Protein AF-A0A922S527-F1 (afdb_monomer)

InterPro domains:
  IPR004752 AmpG-like permease/Acetyl-coenzyme A transporter 1 [PTHR12778] (18-167)
  IPR024371 Acetyl-coenzyme A transporter 1-like [PF13000] (24-167)

Organism: Schistosoma haematobium (NCBI:txid6185)

Solvent-accessible surface area (backbone atoms only — not comparable to full-atom values): 11657 Å² total; per-residue (Å²): 139,83,81,78,83,76,79,73,79,80,79,76,82,81,56,74,69,62,54,52,51,52,51,52,52,49,54,53,51,56,59,57,55,46,50,66,55,49,56,61,58,45,52,56,54,57,40,68,74,34,87,93,54,74,46,66,66,53,45,57,59,41,55,58,30,54,48,41,62,72,48,38,72,76,50,44,65,57,59,74,66,62,58,48,87,88,67,33,72,58,55,48,51,39,55,57,34,53,51,49,46,52,52,50,50,54,52,42,68,72,45,49,52,60,41,40,7,29,42,92,90,38,89,84,48,63,73,43,70,72,40,77,60,43,54,68,65,52,30,52,53,46,30,52,48,33,40,40,47,33,55,30,48,55,35,51,53,56,50,49,51,61,55,45,64,68,47,52,82,69,45,62,71,66,78,78,67,68,74,94,74,85,77,91,85,84,85,90,83,83,86,91,84,133

Mean predicted aligned error: 13.57 Å

Radius of gyration: 27.33 Å; Cα contacts (8 Å, |Δi|>4): 131; chains: 1; bounding box: 75×58×78 Å

Sequence (194 aa):
MTMLCQKKPGRKRIRPSDDISGICILMILYILQGIPIGLAASIPFMLQSSYYTGSYQAQATFSLVIWPFSFKLAWAPIIDSIYSTHIGRRKTWLIPTQYAIGIELIILANYINSWLGRDPNNPWSPLGTHHPVDIIRLTVAFFGLTFLAATQDIAVDGWAISILSKNMALALPILVFTPTFDPPCSSMMLPEKI

Structure (mmCIF, N/CA/C/O backbone):
data_AF-A0A922S527-F1
#
_entry.id   AF-A0A922S527-F1
#
loop_
_atom_site.group_PDB
_atom_site.id
_atom_site.type_symbol
_atom_site.label_atom_id
_atom_site.label_alt_id
_atom_site.label_comp_id
_atom_site.label_asym_id
_atom_site.label_entity_id
_atom_site.label_seq_id
_atom_site.pdbx_PDB_ins_code
_atom_site.Cartn_x
_atom_site.Cartn_y
_atom_site.Cartn_z
_atom_site.occupancy
_atom_site.B_iso_or_equiv
_atom_site.auth_seq_id
_atom_site.auth_comp_id
_atom_site.auth_asym_id
_atom_site.auth_atom_id
_atom_site.pdbx_PDB_model_num
ATOM 1 N N . MET A 1 1 ? -48.356 -4.457 40.753 1.00 42.22 1 MET A N 1
ATOM 2 C CA . MET A 1 1 ? -47.372 -3.394 40.446 1.00 42.22 1 MET A CA 1
ATOM 3 C C . MET A 1 1 ? -45.986 -3.878 40.849 1.00 42.22 1 MET A C 1
ATOM 5 O O . MET A 1 1 ? -45.526 -3.590 41.942 1.00 42.22 1 MET A O 1
ATOM 9 N N . THR A 1 2 ? -45.333 -4.658 39.992 1.00 37.81 2 THR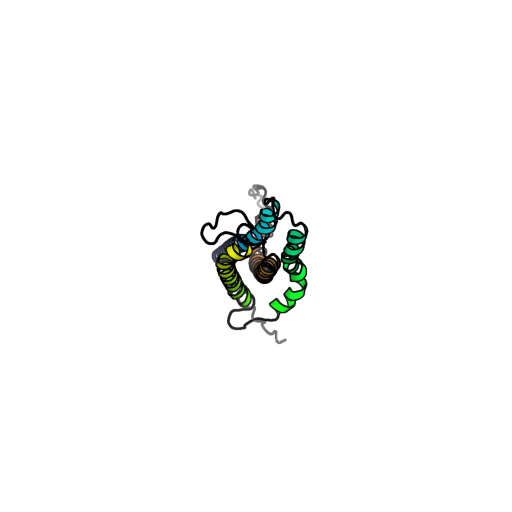 A N 1
ATOM 10 C CA . THR A 1 2 ? -43.965 -5.147 40.222 1.00 37.81 2 THR A CA 1
ATOM 11 C C . THR A 1 2 ? -43.066 -4.413 39.235 1.00 37.81 2 THR A C 1
ATOM 13 O O . THR A 1 2 ? -42.915 -4.825 38.090 1.00 37.81 2 THR A O 1
ATOM 16 N N . MET A 1 3 ? -42.550 -3.249 39.642 1.00 43.75 3 MET A N 1
ATOM 17 C CA . MET A 1 3 ? -41.548 -2.527 38.858 1.00 43.75 3 MET A CA 1
ATOM 18 C C . MET A 1 3 ? -40.219 -3.278 38.949 1.00 43.75 3 MET A C 1
ATOM 20 O O . MET A 1 3 ? -39.565 -3.282 39.991 1.00 43.75 3 MET A O 1
ATOM 24 N N . LEU A 1 4 ? -39.810 -3.903 37.847 1.00 46.66 4 LEU A N 1
ATOM 25 C CA . LEU A 1 4 ? -38.448 -4.392 37.675 1.00 46.66 4 LEU A CA 1
ATOM 26 C C . LEU A 1 4 ? -37.500 -3.190 37.629 1.00 46.66 4 LEU A C 1
ATOM 28 O O . LEU A 1 4 ? -37.468 -2.438 36.655 1.00 46.66 4 LEU A O 1
ATOM 32 N N . CYS A 1 5 ? -36.721 -3.025 38.695 1.00 46.03 5 CYS A N 1
ATOM 33 C CA . CYS A 1 5 ? -35.569 -2.137 38.742 1.00 46.03 5 CYS A CA 1
ATOM 34 C C . CYS A 1 5 ? -34.546 -2.604 37.691 1.00 46.03 5 CYS A C 1
ATOM 36 O O . CYS A 1 5 ? -33.754 -3.517 37.922 1.00 46.03 5 CYS A O 1
ATOM 38 N N . GLN A 1 6 ? -34.599 -2.008 36.499 1.00 49.22 6 GLN A N 1
ATOM 39 C CA . GLN A 1 6 ? -33.598 -2.200 35.455 1.00 49.22 6 GLN A CA 1
ATOM 40 C C . GLN A 1 6 ? -32.288 -1.550 35.920 1.00 49.22 6 GLN A C 1
ATOM 42 O O . GLN A 1 6 ? -32.125 -0.328 35.910 1.00 49.22 6 GLN A O 1
ATOM 47 N N . LYS A 1 7 ? -31.356 -2.394 36.367 1.00 40.53 7 LYS A N 1
ATOM 48 C CA . LYS A 1 7 ? -29.974 -2.064 36.733 1.00 40.53 7 LYS A CA 1
ATOM 49 C C . LYS A 1 7 ? -29.312 -1.283 35.589 1.00 40.53 7 LYS A C 1
ATOM 51 O O . LYS A 1 7 ? -28.920 -1.869 34.583 1.00 40.53 7 LYS A O 1
ATOM 56 N N . LYS A 1 8 ? -29.180 0.043 35.734 1.00 44.72 8 LYS A N 1
ATOM 57 C CA . LYS A 1 8 ? -28.437 0.882 34.778 1.00 44.72 8 LYS A CA 1
ATOM 58 C C . LYS A 1 8 ? -26.988 0.372 34.694 1.00 44.72 8 LYS A C 1
ATOM 60 O O . LYS A 1 8 ? -26.340 0.266 35.738 1.00 44.72 8 LYS A O 1
ATOM 65 N N . PRO A 1 9 ? -26.457 0.052 33.500 1.00 47.00 9 PRO A N 1
ATOM 66 C CA . PRO A 1 9 ? -25.075 -0.390 33.373 1.00 47.00 9 PRO A CA 1
ATOM 67 C 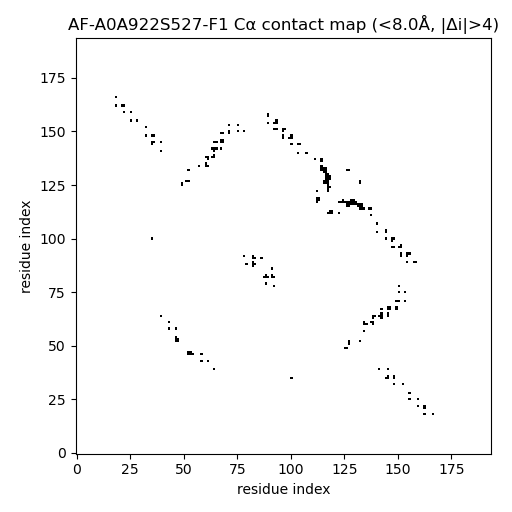C . PRO A 1 9 ? -24.144 0.742 33.819 1.00 47.00 9 PRO A C 1
ATOM 69 O O . PRO A 1 9 ? -24.280 1.887 33.385 1.00 47.00 9 PRO A O 1
ATOM 72 N N . GLY A 1 10 ? -23.219 0.424 34.729 1.00 43.91 10 GLY A N 1
ATOM 73 C CA . GLY A 1 10 ? -22.254 1.372 35.276 1.00 43.91 10 GLY A CA 1
ATOM 74 C C . GLY A 1 10 ? -21.477 2.068 34.160 1.00 43.91 10 GLY A C 1
ATOM 75 O O . GLY A 1 10 ? -20.762 1.430 33.386 1.00 43.91 10 GLY A O 1
ATOM 76 N N . ARG A 1 11 ? -21.627 3.391 34.068 1.00 51.69 11 ARG A N 1
ATOM 77 C CA . ARG A 1 11 ? -20.901 4.239 33.122 1.00 51.69 11 ARG A CA 1
ATOM 78 C C . ARG A 1 11 ? -19.419 4.226 33.519 1.00 51.69 11 ARG A C 1
ATOM 80 O O . ARG A 1 11 ? -19.036 4.871 34.493 1.00 51.69 11 ARG A O 1
ATOM 87 N N . LYS A 1 12 ? -18.590 3.449 32.806 1.00 50.38 12 LYS A N 1
ATOM 88 C CA . LYS A 1 12 ? -17.125 3.466 32.969 1.00 50.38 12 LYS A CA 1
ATOM 89 C C . LYS A 1 12 ? -16.637 4.906 32.784 1.00 50.38 12 LYS A C 1
ATOM 91 O O . LYS A 1 12 ? -16.945 5.536 31.777 1.00 50.38 12 LYS A O 1
ATOM 96 N N . ARG A 1 13 ? -15.910 5.421 33.776 1.00 47.91 13 ARG A N 1
ATOM 97 C CA . ARG A 1 13 ? -15.315 6.761 33.770 1.00 47.91 13 ARG A CA 1
ATOM 98 C C . ARG A 1 13 ? -14.205 6.773 32.707 1.00 47.91 13 ARG A C 1
ATOM 100 O O . ARG A 1 13 ? -13.169 6.149 32.911 1.00 47.91 13 ARG A O 1
ATOM 107 N N . ILE A 1 14 ? -14.472 7.380 31.551 1.00 55.47 14 ILE A N 1
ATOM 108 C CA . ILE A 1 14 ? -13.506 7.535 30.453 1.00 55.47 14 ILE A CA 1
ATOM 109 C C . ILE A 1 14 ? -12.453 8.543 30.934 1.00 55.47 14 ILE A C 1
ATOM 111 O O . ILE A 1 14 ? -12.821 9.620 31.406 1.00 55.47 14 ILE A O 1
ATOM 115 N N . ARG A 1 15 ? -11.169 8.162 30.934 1.00 53.31 15 ARG A N 1
ATOM 116 C CA . ARG A 1 15 ? -10.075 9.053 31.343 1.00 53.31 15 ARG A CA 1
ATOM 117 C C . ARG A 1 15 ? -9.652 9.891 30.129 1.00 53.31 15 ARG A C 1
ATOM 119 O O . ARG A 1 15 ? -9.243 9.289 29.141 1.00 53.31 15 ARG A O 1
ATOM 126 N N . PRO A 1 16 ? -9.645 11.233 30.214 1.00 57.09 16 PRO A N 1
ATOM 127 C CA . PRO A 1 16 ? -9.249 12.101 29.098 1.00 57.09 16 PRO A CA 1
ATOM 128 C C . PRO A 1 16 ? -7.833 11.838 28.546 1.00 57.09 16 PRO A C 1
ATOM 130 O O . PRO A 1 16 ? -7.559 12.103 27.381 1.00 57.09 16 PRO A O 1
ATOM 133 N N . SER A 1 17 ? -6.922 11.299 29.367 1.00 58.38 17 SER A N 1
ATOM 134 C CA . SER A 1 17 ? -5.548 10.954 28.969 1.00 58.38 17 SER A CA 1
ATOM 135 C C . SER A 1 17 ? -5.470 9.794 27.973 1.00 58.38 17 SER A C 1
ATOM 137 O O . SER A 1 17 ? -4.596 9.781 27.106 1.00 58.38 17 SER A O 1
ATOM 139 N N . ASP A 1 18 ? -6.383 8.827 28.081 1.00 64.12 18 ASP A N 1
ATOM 140 C CA . ASP A 1 18 ? -6.399 7.641 27.217 1.00 64.12 18 ASP A CA 1
ATOM 141 C C . ASP A 1 18 ? -6.892 8.010 25.805 1.00 64.12 18 ASP A C 1
ATOM 143 O O . ASP A 1 18 ? -6.473 7.417 24.809 1.00 64.12 18 ASP A O 1
ATOM 147 N N . ASP A 1 19 ? -7.722 9.051 25.716 1.00 70.06 19 ASP A N 1
ATOM 148 C CA . ASP A 1 19 ? -8.280 9.565 24.468 1.00 70.06 19 ASP A CA 1
ATOM 149 C C . ASP A 1 19 ? -7.232 10.335 23.648 1.00 70.06 19 ASP A C 1
ATOM 151 O O . ASP A 1 19 ? -7.129 10.132 22.436 1.00 70.06 19 ASP A O 1
ATOM 155 N N . ILE A 1 20 ? -6.392 11.148 24.305 1.00 73.62 20 ILE A N 1
ATOM 156 C CA . ILE A 1 20 ? -5.264 11.842 23.655 1.00 73.62 20 ILE A CA 1
ATOM 157 C C . ILE A 1 20 ? -4.242 10.825 23.137 1.00 73.62 20 ILE A C 1
ATOM 159 O O . ILE A 1 20 ? -3.765 10.956 22.013 1.00 73.62 20 ILE A O 1
ATOM 163 N N . SER A 1 21 ? -3.946 9.775 23.912 1.00 75.31 21 SER A N 1
ATOM 164 C CA . SER A 1 21 ? -3.048 8.701 23.469 1.00 75.31 21 SER A CA 1
ATOM 165 C C . SER A 1 21 ? -3.572 8.002 22.207 1.00 75.31 21 SER A C 1
ATOM 167 O O . SER A 1 21 ? -2.812 7.795 21.260 1.00 75.31 21 SER A O 1
ATOM 169 N N . GLY A 1 22 ? -4.878 7.712 22.142 1.00 79.06 22 GLY A N 1
ATOM 170 C CA . GLY A 1 22 ? -5.512 7.141 20.950 1.00 79.06 22 GLY A CA 1
ATOM 171 C C . GLY A 1 22 ? -5.419 8.050 19.720 1.00 79.06 22 GLY A C 1
ATOM 172 O O . GLY A 1 22 ? -5.086 7.573 18.636 1.00 79.06 22 GLY A O 1
ATOM 173 N N . ILE A 1 23 ? -5.650 9.355 19.891 1.00 80.19 23 ILE A N 1
ATOM 174 C CA . ILE A 1 23 ? -5.524 10.351 18.813 1.00 80.19 23 ILE A CA 1
ATOM 175 C C . ILE A 1 23 ? -4.068 10.479 18.345 1.00 80.19 23 ILE A C 1
ATOM 177 O O . ILE A 1 23 ? -3.816 10.484 17.142 1.00 80.19 23 ILE A O 1
ATOM 181 N N . CYS A 1 24 ? -3.098 10.517 19.262 1.00 81.88 24 CYS A N 1
ATOM 182 C CA . CYS A 1 24 ? -1.678 10.551 18.905 1.00 81.88 24 CYS A CA 1
ATOM 183 C C . CYS A 1 24 ? -1.264 9.317 18.092 1.00 81.88 24 CYS A C 1
ATOM 185 O O . CYS A 1 24 ? -0.568 9.451 17.087 1.00 81.88 24 CYS A O 1
ATOM 187 N N . ILE A 1 25 ? -1.720 8.122 18.484 1.00 84.00 25 ILE A N 1
ATOM 188 C CA . ILE A 1 25 ? -1.448 6.889 17.734 1.00 84.00 25 ILE A CA 1
ATOM 189 C C . ILE A 1 25 ? -2.084 6.952 16.339 1.00 84.00 25 ILE A C 1
ATOM 191 O O . ILE A 1 25 ? -1.422 6.598 15.369 1.00 84.00 25 ILE A O 1
ATOM 195 N N . LEU A 1 26 ? -3.327 7.435 16.215 1.00 83.69 26 LEU A N 1
ATOM 196 C CA . LEU A 1 26 ? -3.971 7.643 14.912 1.00 83.69 26 LEU A CA 1
ATOM 197 C C . LEU A 1 26 ? -3.145 8.568 14.017 1.00 83.69 26 LEU A C 1
ATOM 199 O O . LEU A 1 26 ? -2.871 8.208 12.877 1.00 83.69 26 LEU A O 1
ATOM 203 N N . MET A 1 27 ? -2.704 9.719 14.532 1.00 84.19 27 MET A N 1
ATOM 204 C CA . MET A 1 27 ? -1.885 10.654 13.753 1.00 84.19 27 MET A CA 1
ATOM 205 C C . MET A 1 27 ? -0.598 9.999 13.246 1.00 84.19 27 MET A C 1
ATOM 207 O O . MET A 1 27 ? -0.261 10.133 12.073 1.00 84.19 27 MET A O 1
ATOM 211 N N . ILE A 1 28 ? 0.095 9.246 14.105 1.00 86.00 28 ILE A N 1
ATOM 212 C CA . ILE A 1 28 ? 1.317 8.530 13.719 1.00 86.00 28 ILE A CA 1
ATOM 213 C C . ILE A 1 28 ? 1.021 7.479 12.641 1.00 86.00 28 ILE A C 1
ATOM 215 O O . ILE A 1 28 ? 1.775 7.367 11.677 1.00 86.00 28 ILE A O 1
ATOM 219 N N . LEU A 1 29 ? -0.078 6.731 12.772 1.00 84.25 29 LEU A N 1
ATOM 220 C CA . LEU A 1 29 ? -0.463 5.711 11.794 1.00 84.25 29 LEU A CA 1
ATOM 221 C C . LEU A 1 29 ? -0.802 6.315 10.425 1.00 84.25 29 LEU A C 1
ATOM 223 O O . LEU A 1 29 ? -0.342 5.785 9.416 1.00 84.25 29 LEU A O 1
ATOM 227 N N . TYR A 1 30 ? -1.524 7.438 10.379 1.00 85.81 30 TYR A N 1
ATOM 228 C CA . TYR A 1 30 ? -1.820 8.131 9.118 1.00 85.81 30 TYR A CA 1
ATOM 229 C C . TYR A 1 30 ? -0.556 8.688 8.451 1.00 85.81 30 TYR A C 1
ATOM 231 O O . TYR A 1 30 ? -0.402 8.583 7.234 1.00 85.81 30 TYR A O 1
ATOM 239 N N . ILE A 1 31 ? 0.389 9.225 9.231 1.00 87.50 31 ILE A N 1
ATOM 240 C CA . ILE A 1 31 ? 1.691 9.656 8.695 1.00 87.50 31 ILE A CA 1
ATOM 241 C C . ILE A 1 31 ? 2.439 8.458 8.095 1.00 87.50 31 ILE A C 1
ATOM 243 O O . ILE A 1 31 ? 2.990 8.555 6.998 1.00 87.50 31 ILE A O 1
ATOM 247 N N . LEU A 1 32 ? 2.428 7.314 8.783 1.00 85.69 32 LEU A N 1
ATOM 248 C CA . LEU A 1 32 ? 3.123 6.109 8.335 1.00 85.69 32 LEU A CA 1
ATOM 249 C C . LEU A 1 32 ? 2.506 5.516 7.058 1.00 85.69 32 LEU A C 1
ATOM 251 O O . LEU A 1 32 ? 3.237 5.039 6.190 1.00 85.69 32 LEU A O 1
ATOM 255 N N . GLN A 1 33 ? 1.183 5.598 6.901 1.00 84.50 33 GLN A N 1
ATOM 256 C CA . GLN A 1 33 ? 0.479 5.204 5.672 1.00 84.50 33 GLN A CA 1
ATOM 257 C C . GLN A 1 33 ? 0.855 6.061 4.457 1.00 84.50 33 GLN A C 1
ATOM 259 O O . GLN A 1 33 ? 0.798 5.580 3.322 1.00 84.50 33 GLN A O 1
ATOM 264 N N . GLY A 1 34 ? 1.301 7.300 4.675 1.00 84.88 34 GLY A N 1
ATOM 265 C CA . GLY A 1 34 ? 1.816 8.157 3.610 1.00 84.88 34 GLY A CA 1
ATOM 266 C C . GLY A 1 34 ? 3.048 7.579 2.907 1.00 84.88 34 GLY A C 1
ATOM 267 O O . GLY A 1 34 ? 3.267 7.879 1.736 1.00 84.88 34 GLY A O 1
ATOM 268 N N . ILE A 1 35 ? 3.825 6.710 3.568 1.00 87.44 35 ILE A N 1
ATOM 269 C CA . ILE A 1 35 ? 5.052 6.132 2.998 1.00 87.44 35 ILE A CA 1
ATOM 270 C C . ILE A 1 35 ? 4.740 5.170 1.834 1.00 87.44 35 ILE A C 1
ATOM 272 O O . ILE A 1 35 ? 5.242 5.418 0.736 1.00 87.44 35 ILE A O 1
ATOM 276 N N . PRO A 1 36 ? 3.902 4.120 1.993 1.00 86.06 36 PRO A N 1
ATOM 277 C CA . PRO A 1 36 ? 3.495 3.268 0.873 1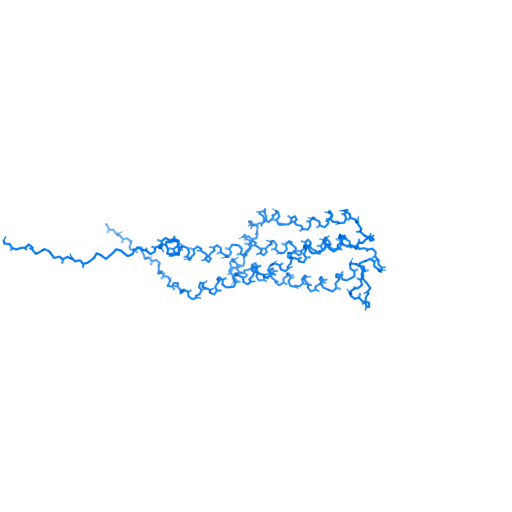.00 86.06 36 PRO A CA 1
ATOM 278 C C . PRO A 1 36 ? 2.881 4.040 -0.300 1.00 86.06 36 PRO A C 1
ATOM 280 O O . PRO A 1 36 ? 3.218 3.780 -1.455 1.00 86.06 36 PRO A O 1
ATOM 283 N N . ILE A 1 37 ? 2.006 5.010 -0.010 1.00 86.50 37 ILE A N 1
ATOM 284 C CA . ILE A 1 37 ? 1.313 5.800 -1.039 1.00 86.50 37 ILE A CA 1
ATOM 285 C C . ILE A 1 37 ? 2.305 6.710 -1.777 1.00 86.50 37 ILE A C 1
ATOM 287 O O . ILE A 1 37 ? 2.295 6.772 -3.006 1.00 86.50 37 ILE A O 1
ATOM 291 N N . GLY A 1 38 ? 3.201 7.376 -1.045 1.00 88.56 38 GLY A N 1
ATOM 292 C CA . GLY A 1 38 ? 4.242 8.228 -1.616 1.00 88.56 38 GLY A CA 1
ATOM 293 C C . GLY A 1 38 ? 5.246 7.444 -2.462 1.00 88.56 38 GLY A C 1
ATOM 294 O O . GLY A 1 38 ? 5.629 7.903 -3.538 1.00 88.56 38 GLY A O 1
ATOM 295 N N . LEU A 1 39 ? 5.621 6.235 -2.029 1.00 88.06 39 LEU A N 1
ATOM 296 C CA . LEU A 1 39 ? 6.454 5.324 -2.820 1.00 88.06 39 LEU A CA 1
ATOM 297 C C . LEU A 1 39 ? 5.763 4.903 -4.120 1.00 88.06 39 LEU A C 1
ATOM 299 O O . LEU A 1 39 ? 6.405 4.878 -5.165 1.00 88.06 39 LEU A O 1
ATOM 303 N N . ALA A 1 40 ? 4.462 4.607 -4.085 1.00 87.50 40 ALA A N 1
ATOM 304 C CA . ALA A 1 40 ? 3.714 4.293 -5.301 1.00 87.50 40 ALA A CA 1
ATOM 305 C C . ALA A 1 40 ? 3.657 5.499 -6.255 1.00 87.50 40 ALA A C 1
ATOM 307 O O . ALA A 1 40 ? 3.824 5.340 -7.460 1.00 87.50 40 ALA A O 1
ATOM 308 N N . ALA A 1 41 ? 3.487 6.717 -5.736 1.00 87.25 41 ALA A N 1
ATOM 309 C CA . ALA A 1 41 ? 3.428 7.929 -6.555 1.00 87.25 41 ALA A CA 1
ATOM 310 C C . ALA A 1 41 ? 4.776 8.314 -7.200 1.00 87.25 41 ALA A C 1
ATOM 312 O O . ALA A 1 41 ? 4.789 8.927 -8.269 1.00 87.25 41 ALA A O 1
ATOM 313 N N . SER A 1 42 ? 5.910 7.955 -6.589 1.00 87.44 42 SER A N 1
ATOM 314 C CA . SER A 1 42 ? 7.236 8.339 -7.092 1.00 87.44 42 SER A CA 1
ATOM 315 C C . SER A 1 42 ? 7.670 7.549 -8.331 1.00 87.44 42 SER A C 1
ATOM 317 O O . SER A 1 42 ? 8.325 8.103 -9.208 1.00 87.44 42 SER A O 1
ATOM 319 N N . ILE A 1 43 ? 7.260 6.287 -8.467 1.00 85.88 43 ILE A N 1
ATOM 320 C CA . ILE A 1 43 ? 7.600 5.428 -9.613 1.00 85.88 43 ILE A CA 1
ATOM 321 C C . ILE A 1 43 ? 7.225 6.037 -10.979 1.00 85.88 43 ILE A C 1
ATOM 323 O O . ILE A 1 43 ? 8.117 6.192 -11.818 1.00 85.88 43 ILE A O 1
ATOM 327 N N . PRO A 1 44 ? 5.959 6.415 -11.253 1.00 84.38 44 PRO A N 1
ATOM 328 C CA . PRO A 1 44 ? 5.586 7.002 -12.539 1.00 84.38 44 PRO A CA 1
ATOM 329 C C . PRO A 1 44 ? 6.257 8.358 -12.774 1.00 84.38 44 PRO A C 1
ATOM 331 O O . PRO A 1 44 ? 6.482 8.733 -13.923 1.00 84.38 44 PRO A O 1
ATOM 334 N N . PHE A 1 45 ? 6.609 9.082 -11.708 1.00 83.94 45 PHE A N 1
ATOM 335 C CA . PHE A 1 45 ? 7.388 10.314 -11.803 1.00 83.94 45 PHE A CA 1
ATOM 336 C C . PHE A 1 45 ? 8.839 10.035 -12.236 1.00 83.94 45 PHE A C 1
ATOM 338 O O . PHE A 1 45 ? 9.346 10.684 -13.149 1.00 83.94 45 PHE A O 1
ATOM 345 N N . MET A 1 46 ? 9.486 9.010 -11.671 1.00 80.06 46 MET A N 1
ATOM 346 C CA . MET A 1 46 ? 10.836 8.585 -12.072 1.00 80.06 46 MET A CA 1
ATOM 347 C C . MET A 1 46 ? 10.894 8.053 -13.514 1.00 80.06 46 MET A C 1
ATOM 349 O O . MET A 1 46 ? 11.893 8.246 -14.216 1.00 80.06 46 MET A O 1
ATOM 353 N N . LEU A 1 47 ? 9.822 7.396 -13.968 1.00 78.56 47 LEU A N 1
ATOM 354 C CA . LEU A 1 47 ? 9.687 6.933 -15.352 1.00 78.56 47 LEU A CA 1
ATOM 355 C C . LEU A 1 47 ? 9.576 8.106 -16.338 1.00 78.56 47 LEU A C 1
ATOM 357 O O . LEU A 1 47 ? 10.172 8.043 -17.409 1.00 78.56 47 LEU A O 1
ATOM 361 N N . GLN A 1 48 ? 8.896 9.196 -15.964 1.00 76.00 48 GLN A N 1
ATOM 362 C CA . GLN A 1 48 ? 8.797 10.405 -16.797 1.00 76.00 48 GLN A CA 1
ATOM 363 C C . GLN A 1 48 ? 10.135 11.136 -16.956 1.00 76.00 48 GLN A C 1
ATOM 365 O O . GLN A 1 48 ? 10.403 11.692 -18.017 1.00 76.00 48 GLN A O 1
ATOM 370 N N . SER A 1 49 ? 10.990 11.134 -15.929 1.00 68.38 49 SER A N 1
ATOM 371 C CA . SER A 1 49 ? 12.284 11.830 -15.983 1.00 68.38 49 SER A CA 1
ATOM 372 C C . SER A 1 49 ? 13.350 11.124 -16.834 1.00 68.38 49 SER A C 1
ATOM 374 O O . SER A 1 49 ? 14.399 11.709 -17.099 1.00 68.38 49 SER A O 1
ATOM 376 N N . SER A 1 50 ? 13.121 9.875 -17.253 1.00 63.66 50 SER A N 1
ATOM 377 C CA . SER A 1 50 ? 14.123 9.070 -17.964 1.00 63.66 50 SER A CA 1
ATOM 378 C C . SER A 1 50 ? 13.890 9.079 -19.480 1.00 63.66 50 SER A C 1
ATOM 380 O O . SER A 1 50 ? 12.928 8.504 -19.980 1.00 63.66 50 SER A O 1
ATOM 382 N N . TYR A 1 51 ? 14.814 9.694 -20.223 1.00 52.44 51 TYR A N 1
ATOM 383 C CA . TYR A 1 51 ? 14.714 9.953 -21.671 1.00 52.44 51 TYR A CA 1
ATOM 384 C C . TYR A 1 51 ? 14.630 8.685 -22.553 1.00 52.44 51 TYR A C 1
ATOM 386 O O . TYR A 1 51 ? 14.019 8.713 -23.616 1.00 52.44 51 TYR A O 1
ATOM 394 N N . TYR A 1 52 ? 15.206 7.560 -22.111 1.00 51.09 52 TYR A N 1
ATOM 395 C CA . TYR A 1 52 ? 15.249 6.295 -22.869 1.00 51.09 52 TYR A CA 1
ATOM 396 C C . TYR A 1 52 ? 13.986 5.423 -22.723 1.00 51.09 52 TYR A C 1
ATOM 398 O O . TYR A 1 52 ? 13.793 4.485 -23.495 1.00 51.09 52 TYR A O 1
ATOM 406 N N . THR A 1 53 ? 13.110 5.737 -21.762 1.00 52.88 53 THR A N 1
ATOM 407 C CA . THR A 1 53 ? 11.963 4.901 -21.368 1.00 52.88 53 THR A CA 1
ATOM 408 C C . THR A 1 53 ? 10.695 5.742 -21.218 1.00 52.88 53 THR A C 1
ATOM 410 O O . THR A 1 53 ? 9.903 5.522 -20.304 1.00 52.88 53 THR A O 1
ATOM 413 N N . GLY A 1 54 ? 10.479 6.697 -22.134 1.00 52.38 54 GLY A N 1
ATOM 414 C CA . GLY A 1 54 ? 9.245 7.486 -22.280 1.00 52.38 54 GLY A CA 1
ATOM 415 C C . GLY A 1 54 ? 8.035 6.640 -22.700 1.00 52.38 54 GLY A C 1
ATOM 416 O O . GLY A 1 54 ? 7.346 6.935 -23.673 1.00 52.38 54 GLY A O 1
ATOM 417 N N . SER A 1 55 ? 7.792 5.534 -22.004 1.00 65.06 55 SER A N 1
ATOM 418 C CA . SER A 1 55 ? 6.680 4.637 -22.248 1.00 65.06 55 SER A CA 1
ATOM 419 C C . SER A 1 55 ? 5.473 5.156 -21.479 1.00 65.06 55 SER A C 1
ATOM 421 O O . SER A 1 55 ? 5.216 4.782 -20.337 1.00 65.06 55 SER A O 1
ATOM 423 N N . TYR A 1 56 ? 4.687 6.015 -22.125 1.00 74.75 56 TYR A N 1
ATOM 424 C CA . TYR A 1 56 ? 3.347 6.371 -21.644 1.00 74.75 56 TYR A CA 1
ATOM 425 C C . TYR A 1 56 ? 2.504 5.120 -21.341 1.00 74.75 56 TYR A C 1
ATOM 427 O O . TYR A 1 56 ? 1.702 5.112 -20.410 1.00 74.75 56 TYR A O 1
ATOM 435 N N . GLN A 1 57 ? 2.746 4.027 -22.072 1.00 80.69 57 GLN A N 1
ATOM 436 C CA . GLN A 1 57 ? 2.140 2.724 -21.822 1.00 80.69 57 GLN A CA 1
ATOM 437 C C . GLN A 1 57 ? 2.559 2.127 -20.466 1.00 80.69 57 GLN A C 1
ATOM 439 O O . GLN A 1 57 ? 1.719 1.565 -19.764 1.00 80.69 57 GLN A O 1
ATOM 444 N N . ALA A 1 58 ? 3.822 2.277 -20.057 1.00 80.94 58 ALA A N 1
ATOM 445 C CA . ALA A 1 58 ? 4.312 1.859 -18.745 1.00 80.94 58 ALA A CA 1
ATOM 446 C C . ALA A 1 58 ? 3.600 2.594 -17.610 1.00 80.94 58 ALA A C 1
ATOM 448 O O . ALA A 1 58 ? 3.113 1.979 -16.663 1.00 80.94 58 ALA A O 1
ATOM 449 N N . GLN A 1 59 ? 3.500 3.915 -17.742 1.00 83.25 59 GLN A N 1
ATOM 450 C CA . GLN A 1 59 ? 2.835 4.773 -16.769 1.00 83.25 59 GLN A CA 1
ATOM 451 C C . GLN A 1 59 ? 1.333 4.471 -16.679 1.00 83.25 59 GLN A C 1
ATOM 453 O O . GLN A 1 59 ? 0.774 4.403 -15.581 1.00 83.25 59 GLN A O 1
ATOM 458 N N . ALA A 1 60 ? 0.682 4.235 -17.820 1.00 85.38 60 ALA A N 1
ATOM 459 C CA . ALA A 1 60 ? -0.717 3.822 -17.861 1.00 85.38 60 ALA A CA 1
ATOM 460 C C . ALA A 1 60 ? -0.919 2.452 -17.192 1.00 85.38 60 ALA A C 1
ATOM 462 O O . ALA A 1 60 ? -1.827 2.291 -16.381 1.00 85.38 60 ALA A O 1
ATOM 463 N N . THR A 1 61 ? -0.027 1.491 -17.451 1.00 85.81 61 THR A N 1
ATOM 464 C CA . THR A 1 61 ? -0.073 0.160 -16.821 1.00 85.81 61 THR A CA 1
ATOM 465 C C . THR A 1 61 ? 0.146 0.245 -15.312 1.00 85.81 61 THR A C 1
ATOM 467 O O . THR A 1 61 ? -0.531 -0.435 -14.544 1.00 85.81 61 THR A O 1
ATOM 470 N N . PHE A 1 62 ? 1.056 1.109 -14.860 1.00 87.19 62 PHE A N 1
ATOM 471 C CA . PHE A 1 62 ? 1.307 1.320 -13.436 1.00 87.19 62 PHE A CA 1
ATOM 472 C C . PHE A 1 62 ? 0.138 2.022 -12.730 1.00 87.19 62 PHE A C 1
ATOM 474 O O . PHE A 1 62 ? -0.105 1.782 -11.554 1.00 87.19 62 PHE A O 1
ATOM 481 N N . SER A 1 63 ? -0.663 2.821 -13.440 1.00 86.75 63 SER A N 1
ATOM 482 C CA . SER A 1 63 ? -1.839 3.493 -12.863 1.00 86.75 63 SER A CA 1
ATOM 483 C C . SER A 1 63 ? -2.910 2.510 -12.361 1.00 86.75 63 SER A C 1
ATOM 485 O O . SER A 1 63 ? -3.723 2.873 -11.515 1.00 86.75 63 SER A O 1
ATOM 487 N N . LEU A 1 64 ? -2.880 1.243 -12.794 1.00 88.12 64 LEU A N 1
ATOM 488 C CA . LEU A 1 64 ? -3.732 0.173 -12.256 1.00 88.12 64 LEU A CA 1
ATOM 489 C C . LEU A 1 64 ? -3.481 -0.103 -10.765 1.00 88.12 64 LEU A C 1
ATOM 491 O O . LEU A 1 64 ? -4.368 -0.593 -10.073 1.00 88.12 64 LEU A O 1
ATOM 495 N N . VAL A 1 65 ? -2.310 0.263 -10.242 1.00 89.56 65 VAL A N 1
ATOM 496 C CA . VAL A 1 65 ? -1.955 0.140 -8.821 1.00 89.56 65 VAL A CA 1
ATOM 497 C C . VAL A 1 65 ? -2.893 0.944 -7.914 1.00 89.56 65 VAL A C 1
ATOM 499 O O . VAL A 1 65 ? -3.081 0.570 -6.765 1.00 89.56 65 VAL A O 1
ATOM 502 N N . ILE A 1 66 ? -3.521 2.028 -8.385 1.00 86.69 66 ILE A N 1
ATOM 503 C CA . ILE A 1 66 ? -4.438 2.812 -7.536 1.00 86.69 66 ILE A CA 1
ATOM 504 C C . ILE A 1 66 ? -5.837 2.185 -7.438 1.00 86.69 66 ILE A C 1
ATOM 506 O O . ILE A 1 66 ? -6.605 2.530 -6.542 1.00 86.69 66 ILE A O 1
ATOM 510 N N . TRP A 1 67 ? -6.188 1.256 -8.333 1.00 88.75 67 TRP A N 1
ATOM 511 C CA . TRP A 1 67 ? -7.534 0.676 -8.404 1.00 88.75 67 TRP A CA 1
ATOM 512 C C . TRP A 1 67 ? -8.042 0.069 -7.090 1.00 88.75 67 TRP A C 1
ATOM 514 O O . TRP A 1 67 ? -9.217 0.280 -6.777 1.00 88.75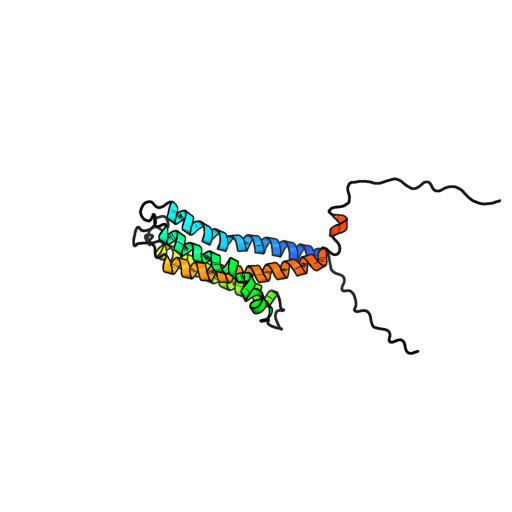 67 TRP A O 1
ATOM 524 N N . PRO A 1 68 ? -7.219 -0.627 -6.281 1.00 87.81 68 PRO A N 1
ATOM 525 C CA . PRO A 1 68 ? -7.630 -1.077 -4.959 1.00 87.81 68 PRO A CA 1
ATOM 526 C C . PRO A 1 68 ? -8.242 0.051 -4.109 1.00 87.81 68 PRO A C 1
ATOM 528 O O . PRO A 1 68 ? -9.289 -0.144 -3.500 1.00 87.81 68 PRO A O 1
ATOM 531 N N . PHE A 1 69 ? -7.701 1.270 -4.131 1.00 84.56 69 PHE A N 1
ATOM 532 C CA . PHE A 1 69 ? -8.279 2.380 -3.362 1.00 84.56 69 PHE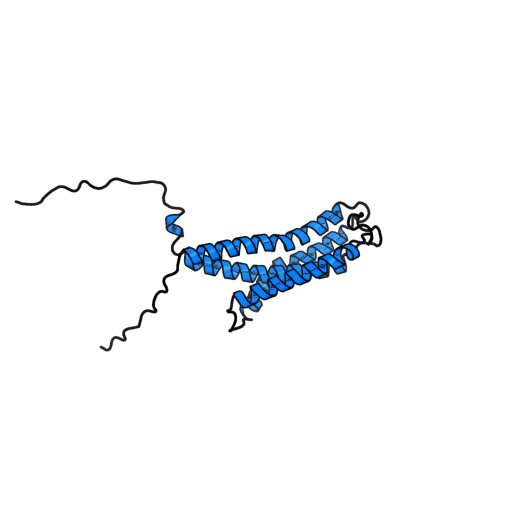 A CA 1
ATOM 533 C C . PHE A 1 69 ? -9.701 2.755 -3.799 1.00 84.56 69 PHE A C 1
ATOM 535 O O . PHE A 1 69 ? -10.490 3.195 -2.965 1.00 84.56 69 PHE A O 1
ATOM 542 N N . SER A 1 70 ? -10.061 2.556 -5.068 1.00 89.31 70 SER A N 1
ATOM 543 C CA . SER A 1 70 ? -11.433 2.756 -5.552 1.00 89.31 70 SER A CA 1
ATOM 544 C C . SER A 1 70 ? -12.358 1.616 -5.126 1.00 89.31 70 SER A C 1
ATOM 546 O O . SER A 1 70 ? -13.495 1.848 -4.717 1.00 89.31 70 SER A O 1
ATOM 548 N N . PHE A 1 71 ? -11.862 0.379 -5.175 1.00 85.69 71 PHE A N 1
ATOM 549 C CA . PHE A 1 71 ? -12.631 -0.814 -4.819 1.00 85.69 71 PHE A CA 1
ATOM 550 C C . PHE A 1 71 ? -12.715 -1.073 -3.312 1.00 85.69 71 PHE A C 1
ATOM 552 O O . PHE A 1 71 ? -13.503 -1.924 -2.898 1.00 85.69 71 PHE A O 1
ATOM 559 N N . LYS A 1 72 ? -11.985 -0.313 -2.485 1.00 85.00 72 LYS A N 1
ATOM 560 C CA . LYS A 1 72 ? -11.933 -0.489 -1.026 1.00 85.00 72 LYS A CA 1
ATOM 561 C C . LYS A 1 72 ? -13.314 -0.550 -0.364 1.00 85.00 72 LYS A C 1
ATOM 563 O O . LYS A 1 72 ? -13.527 -1.322 0.565 1.00 85.00 72 LYS A O 1
ATOM 568 N N . LEU A 1 73 ? -14.289 0.183 -0.905 1.00 81.25 73 LEU A N 1
ATOM 569 C CA . LEU A 1 73 ? -15.677 0.175 -0.430 1.00 81.25 73 LEU A CA 1
ATOM 570 C C . LEU A 1 73 ? -16.395 -1.166 -0.656 1.00 81.25 73 LEU A C 1
ATOM 572 O O . LEU A 1 73 ? -17.246 -1.543 0.145 1.00 81.25 73 LEU A O 1
ATOM 576 N N . ALA A 1 74 ? -16.059 -1.895 -1.723 1.00 85.06 74 ALA A N 1
ATOM 577 C CA . ALA A 1 74 ? -16.721 -3.146 -2.082 1.00 85.06 74 ALA A CA 1
ATOM 578 C C . ALA A 1 74 ? -16.341 -4.301 -1.143 1.00 85.06 74 ALA A C 1
ATOM 580 O O . ALA A 1 74 ? -17.191 -5.124 -0.808 1.00 85.06 74 ALA A O 1
ATOM 581 N N . TRP A 1 75 ? -15.085 -4.360 -0.687 1.00 82.62 75 TRP A N 1
ATOM 582 C CA . TRP A 1 75 ? -14.619 -5.423 0.212 1.00 82.62 75 TRP A CA 1
ATOM 583 C C . TRP A 1 75 ? -14.547 -5.002 1.688 1.00 82.62 75 TRP A C 1
ATOM 585 O O . TRP A 1 75 ? -14.322 -5.854 2.548 1.00 82.62 75 TRP A O 1
ATOM 595 N N . ALA A 1 76 ? -14.781 -3.727 2.012 1.00 81.31 76 ALA A N 1
ATOM 596 C CA . ALA A 1 76 ? -14.955 -3.255 3.386 1.00 81.31 76 ALA A CA 1
ATOM 597 C C . ALA A 1 76 ? -15.907 -4.133 4.234 1.00 81.31 76 ALA A C 1
ATOM 599 O O . ALA A 1 76 ? -15.490 -4.545 5.318 1.00 81.31 76 ALA A O 1
ATOM 600 N N . PRO A 1 77 ? -17.121 -4.523 3.770 1.00 78.75 77 PRO A N 1
ATOM 601 C CA . PRO A 1 77 ? -17.995 -5.401 4.557 1.00 78.75 77 PRO A CA 1
ATOM 602 C C . PRO A 1 77 ? -17.390 -6.790 4.807 1.00 78.75 77 PRO A C 1
ATOM 604 O O . PRO A 1 77 ? -17.664 -7.403 5.837 1.00 78.75 77 PRO A O 1
ATOM 607 N N . ILE A 1 78 ? -16.547 -7.282 3.893 1.00 81.00 78 ILE A N 1
ATOM 608 C CA . ILE A 1 78 ? -15.872 -8.579 4.024 1.00 81.00 78 ILE A CA 1
ATOM 609 C C . ILE A 1 78 ? -14.829 -8.500 5.140 1.00 81.00 78 ILE A C 1
ATOM 611 O O . ILE A 1 78 ? -14.853 -9.327 6.053 1.00 81.00 78 ILE A O 1
ATOM 615 N N . ILE A 1 79 ? -13.976 -7.472 5.118 1.00 77.19 79 ILE A N 1
ATOM 616 C CA . ILE A 1 79 ? -12.990 -7.217 6.180 1.00 77.19 79 ILE A CA 1
ATOM 617 C C . ILE A 1 79 ? -13.688 -7.054 7.534 1.00 77.19 79 ILE A C 1
ATOM 619 O O . ILE A 1 79 ? -13.269 -7.658 8.520 1.00 77.19 79 ILE A O 1
ATOM 623 N N . ASP A 1 80 ? -14.797 -6.314 7.582 1.00 72.19 80 ASP A N 1
ATOM 624 C CA . ASP A 1 80 ? -15.552 -6.084 8.818 1.00 72.19 80 ASP A CA 1
ATOM 625 C C . ASP A 1 80 ? -16.270 -7.331 9.365 1.00 72.19 80 ASP A C 1
ATOM 627 O O . ASP A 1 80 ? -16.621 -7.360 10.558 1.00 72.19 80 ASP A O 1
ATOM 631 N N . SER A 1 81 ? -16.522 -8.330 8.510 1.00 74.38 81 SER A N 1
ATOM 632 C CA . SER A 1 81 ? -17.175 -9.599 8.863 1.00 74.38 81 SER A CA 1
ATOM 633 C C . SER A 1 81 ? -16.202 -10.638 9.423 1.00 74.38 81 SER A C 1
ATOM 635 O O . SER A 1 81 ? -16.563 -11.412 10.309 1.00 74.38 81 SER A O 1
ATOM 637 N N . ILE A 1 82 ? -14.954 -10.625 8.957 1.00 72.06 82 ILE A N 1
ATOM 638 C CA . ILE A 1 82 ? -13.910 -11.541 9.406 1.00 72.06 82 ILE A CA 1
ATOM 639 C C . ILE A 1 82 ? -13.241 -10.904 10.618 1.00 72.06 82 ILE A C 1
ATOM 641 O O . ILE A 1 82 ? -12.484 -9.951 10.492 1.00 72.06 82 ILE A O 1
ATOM 645 N N . TYR A 1 83 ? -13.498 -11.402 11.821 1.00 69.00 83 TYR A N 1
ATOM 646 C CA . TYR A 1 83 ? -12.796 -10.918 13.006 1.00 69.00 83 TYR A CA 1
ATOM 647 C C . TYR A 1 83 ? -12.471 -12.048 13.970 1.00 69.00 83 TYR A C 1
ATOM 649 O O . TYR A 1 83 ? -13.219 -13.011 14.116 1.00 69.00 83 TYR A O 1
ATOM 657 N N . SER A 1 84 ? -11.347 -11.902 14.670 1.00 60.31 84 SER A N 1
ATOM 658 C CA . SER A 1 84 ? -10.957 -12.807 15.742 1.00 60.31 84 SER A CA 1
ATOM 659 C C . SER A 1 84 ? -11.517 -12.298 17.068 1.00 60.31 84 SER A C 1
ATOM 661 O O . SER A 1 84 ? -11.370 -11.123 17.426 1.00 60.31 84 SER A O 1
ATOM 663 N N . THR A 1 85 ? -12.162 -13.188 17.820 1.00 58.53 85 THR A N 1
ATOM 664 C CA . THR A 1 85 ? -12.747 -12.894 19.136 1.00 58.53 85 THR A CA 1
ATOM 665 C C . THR A 1 85 ? -11.689 -12.597 20.204 1.00 58.53 85 THR A C 1
ATOM 667 O O . THR A 1 85 ? -11.986 -11.877 21.154 1.00 58.53 85 THR A O 1
ATOM 670 N N . HIS A 1 86 ? -10.448 -13.073 20.033 1.00 56.56 86 HIS A N 1
ATOM 671 C CA . HIS A 1 86 ? -9.362 -12.924 21.013 1.00 56.56 86 HIS A CA 1
ATOM 672 C C . HIS A 1 86 ? -8.662 -11.554 20.992 1.00 56.56 86 HIS A C 1
ATOM 674 O O . HIS A 1 86 ? -8.248 -11.060 22.036 1.00 56.56 86 HIS A O 1
ATOM 680 N N . ILE A 1 87 ? -8.520 -10.932 19.818 1.00 60.06 87 ILE A N 1
ATOM 681 C CA . ILE A 1 87 ? -7.749 -9.682 19.635 1.00 60.06 87 ILE A CA 1
ATOM 682 C C . ILE A 1 87 ? -8.686 -8.458 19.571 1.00 60.06 87 ILE A C 1
ATOM 684 O O . ILE A 1 87 ? -8.277 -7.314 19.791 1.00 60.06 87 ILE A O 1
ATOM 688 N N . GLY A 1 88 ? -9.981 -8.699 19.339 1.00 61.44 88 GLY A N 1
ATOM 689 C CA . GLY A 1 88 ? -11.009 -7.677 19.198 1.00 61.44 88 GLY A CA 1
ATOM 690 C C . GLY A 1 88 ? -11.159 -7.209 17.750 1.00 61.44 88 GLY A C 1
ATOM 691 O O . GLY A 1 88 ? -10.195 -7.134 16.986 1.00 61.44 88 GLY A O 1
ATOM 692 N N . ARG A 1 89 ? -12.395 -6.856 17.377 1.00 60.72 89 ARG A N 1
ATOM 693 C CA . ARG A 1 89 ? -12.830 -6.630 15.985 1.00 60.72 89 ARG A CA 1
ATOM 694 C C . ARG A 1 89 ? -11.943 -5.674 15.173 1.00 60.72 89 ARG A C 1
ATOM 696 O O . ARG A 1 89 ? -11.729 -5.903 13.996 1.00 60.72 89 ARG A O 1
ATOM 703 N N . ARG A 1 90 ? -11.383 -4.640 15.812 1.00 63.69 90 ARG A N 1
ATOM 704 C CA . ARG A 1 90 ? -10.655 -3.541 15.142 1.00 63.69 90 ARG A CA 1
ATOM 705 C C . ARG A 1 90 ? -9.129 -3.710 15.128 1.00 63.69 90 ARG A C 1
ATOM 707 O O . ARG A 1 90 ? -8.481 -3.331 14.164 1.00 63.69 90 ARG A O 1
ATOM 714 N N . LYS A 1 91 ? -8.542 -4.318 16.169 1.00 68.19 91 LYS A N 1
ATOM 715 C CA . LYS A 1 91 ? -7.088 -4.583 16.23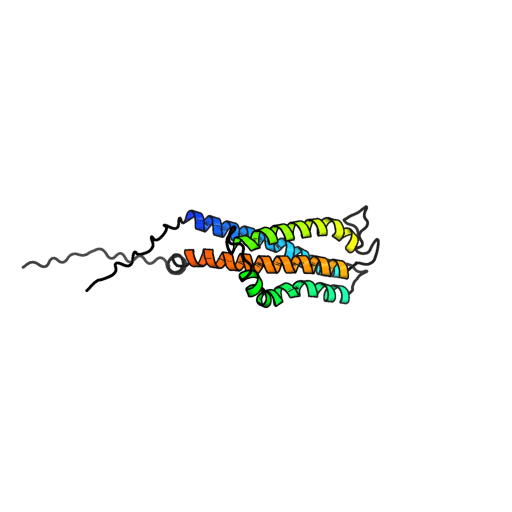1 1.00 68.19 91 LYS A CA 1
ATOM 716 C C . LYS A 1 91 ? -6.676 -5.817 15.424 1.00 68.19 91 LYS A C 1
ATOM 718 O O . LYS A 1 91 ? -5.513 -5.931 15.057 1.00 68.19 91 LYS A O 1
ATOM 723 N N . THR A 1 92 ? -7.632 -6.707 15.139 1.00 76.00 92 THR A N 1
ATOM 724 C CA . THR A 1 92 ? -7.397 -7.947 14.386 1.00 76.00 92 THR A CA 1
ATOM 725 C C . THR A 1 92 ? -6.870 -7.679 12.982 1.00 76.00 92 THR A C 1
ATOM 727 O O . THR A 1 92 ? -6.026 -8.436 12.537 1.00 76.00 92 THR A O 1
ATOM 730 N N . TRP A 1 93 ? -7.319 -6.616 12.308 1.00 75.06 93 TRP A N 1
ATOM 731 C CA . TRP A 1 93 ? -6.874 -6.302 10.946 1.00 75.06 93 TRP A CA 1
ATOM 732 C C . TRP A 1 93 ? -5.695 -5.337 10.898 1.00 75.06 93 TRP A C 1
ATOM 734 O O . TRP A 1 93 ? -4.775 -5.562 10.125 1.00 75.06 93 TRP A O 1
ATOM 744 N N . LEU A 1 94 ? -5.663 -4.325 11.771 1.00 79.88 94 LEU A N 1
ATOM 745 C CA . LEU A 1 94 ? -4.631 -3.281 11.746 1.00 79.88 94 LEU A CA 1
ATOM 746 C C . LEU A 1 94 ? -3.212 -3.840 11.945 1.00 79.88 94 LEU A C 1
ATOM 748 O O . LEU A 1 94 ? -2.282 -3.440 11.248 1.00 79.88 94 LEU A O 1
ATOM 752 N N . ILE A 1 95 ? -3.049 -4.775 12.887 1.00 84.31 95 ILE A N 1
ATOM 753 C CA . ILE A 1 95 ? -1.749 -5.370 13.222 1.00 84.31 95 ILE A CA 1
ATOM 754 C C . ILE A 1 95 ? -1.193 -6.216 12.059 1.00 84.31 95 ILE A C 1
ATOM 756 O O . ILE A 1 95 ? -0.085 -5.924 11.608 1.00 84.31 95 ILE A O 1
ATOM 760 N N . PRO A 1 96 ? -1.905 -7.232 11.526 1.00 86.62 96 PRO A N 1
ATOM 761 C CA . PRO A 1 96 ? -1.369 -8.051 10.443 1.00 86.62 96 PRO A CA 1
ATOM 762 C C . PRO A 1 96 ? -1.171 -7.266 9.148 1.00 86.62 96 PRO A C 1
ATOM 764 O O . PRO A 1 96 ? -0.169 -7.499 8.478 1.00 86.62 96 PRO A O 1
ATOM 767 N N . THR A 1 97 ? -2.046 -6.312 8.804 1.00 88.62 97 THR A N 1
ATOM 768 C CA . THR A 1 97 ? -1.845 -5.497 7.593 1.00 88.62 97 THR A CA 1
ATOM 769 C C . THR A 1 97 ? -0.604 -4.621 7.709 1.00 88.62 97 THR A C 1
ATOM 771 O O . THR A 1 97 ? 0.152 -4.522 6.750 1.00 88.62 97 THR A O 1
ATOM 774 N N . GLN A 1 98 ? -0.341 -4.038 8.885 1.00 90.12 98 GLN A N 1
ATOM 775 C CA . GLN A 1 98 ? 0.869 -3.247 9.125 1.00 90.12 98 GLN A CA 1
ATOM 776 C C . GLN A 1 98 ? 2.141 -4.091 8.951 1.00 90.12 98 GLN A C 1
ATOM 778 O O . GLN A 1 98 ? 3.092 -3.640 8.311 1.00 90.12 98 GLN A O 1
ATOM 783 N N . TYR A 1 99 ? 2.166 -5.312 9.497 1.00 91.38 99 TYR A N 1
ATOM 784 C CA . TYR A 1 99 ? 3.302 -6.221 9.318 1.00 91.38 99 TYR A CA 1
ATOM 785 C C . TYR A 1 99 ? 3.441 -6.691 7.870 1.00 91.38 99 TYR A C 1
ATOM 787 O O . TYR A 1 99 ? 4.557 -6.724 7.359 1.00 91.38 99 TYR A O 1
ATOM 795 N N . ALA A 1 100 ? 2.333 -6.996 7.193 1.00 91.81 100 ALA A N 1
ATOM 796 C CA . ALA A 1 100 ? 2.342 -7.392 5.789 1.00 91.81 100 ALA A CA 1
ATOM 797 C C . ALA A 1 100 ? 2.905 -6.281 4.889 1.00 91.81 100 ALA A C 1
ATOM 799 O O . ALA A 1 100 ? 3.778 -6.555 4.074 1.00 91.81 100 ALA A O 1
ATOM 800 N N . ILE A 1 101 ? 2.492 -5.023 5.094 1.00 91.94 101 ILE A N 1
ATOM 801 C CA . ILE A 1 101 ? 3.057 -3.858 4.389 1.00 91.94 101 ILE A CA 1
ATOM 802 C C . ILE A 1 101 ? 4.557 -3.732 4.676 1.00 91.94 101 ILE A C 1
ATOM 804 O O . ILE A 1 101 ? 5.338 -3.509 3.758 1.00 91.94 101 ILE A O 1
ATOM 808 N N . GLY A 1 102 ? 4.981 -3.900 5.932 1.00 92.12 102 GLY A N 1
ATOM 809 C CA . GLY A 1 102 ? 6.400 -3.856 6.293 1.00 92.12 102 GLY A CA 1
ATOM 810 C C . GLY A 1 102 ? 7.235 -4.934 5.593 1.00 92.12 102 GLY A C 1
ATOM 811 O O . GLY A 1 102 ? 8.310 -4.638 5.077 1.00 92.12 102 GLY A O 1
ATOM 812 N N . ILE A 1 103 ? 6.728 -6.168 5.533 1.00 93.19 103 ILE A N 1
ATOM 813 C CA . ILE A 1 103 ? 7.376 -7.283 4.826 1.00 93.19 103 ILE A CA 1
ATOM 814 C C . ILE A 1 103 ? 7.441 -6.997 3.323 1.00 93.19 103 ILE A C 1
ATOM 816 O O . ILE A 1 103 ? 8.507 -7.141 2.726 1.00 93.19 103 ILE A O 1
ATOM 820 N N . GLU A 1 104 ? 6.340 -6.535 2.730 1.00 92.19 104 GLU A N 1
ATOM 821 C CA . GLU A 1 104 ? 6.277 -6.184 1.309 1.00 92.19 104 GLU A CA 1
ATOM 822 C C . GLU A 1 104 ? 7.281 -5.077 0.965 1.00 92.19 104 GLU A C 1
ATOM 824 O O . GLU A 1 104 ? 7.981 -5.173 -0.037 1.00 92.19 104 GLU A O 1
ATOM 829 N N . LEU A 1 105 ? 7.438 -4.065 1.826 1.00 92.19 105 LEU A N 1
ATOM 830 C CA . LEU A 1 105 ? 8.436 -3.007 1.641 1.00 92.19 105 LEU A CA 1
ATOM 831 C C . LEU A 1 105 ? 9.877 -3.530 1.708 1.00 92.19 105 LEU A C 1
ATOM 833 O O . LEU A 1 105 ? 10.720 -3.069 0.939 1.00 92.19 105 LEU A O 1
ATOM 837 N N . ILE A 1 106 ? 10.175 -4.491 2.588 1.00 92.88 106 ILE A N 1
ATOM 838 C CA . ILE A 1 106 ? 11.506 -5.119 2.658 1.00 92.88 106 ILE A CA 1
ATOM 839 C C . ILE A 1 106 ? 11.778 -5.929 1.387 1.00 92.88 106 ILE A C 1
ATOM 841 O O . ILE A 1 106 ? 12.866 -5.838 0.817 1.00 92.88 106 ILE A O 1
ATOM 845 N N . ILE A 1 107 ? 10.796 -6.703 0.920 1.00 91.69 107 ILE A N 1
ATOM 846 C CA . ILE A 1 107 ? 10.892 -7.445 -0.342 1.00 91.69 107 ILE A CA 1
ATOM 847 C C . ILE A 1 107 ? 11.126 -6.455 -1.488 1.00 91.69 107 ILE A C 1
ATOM 849 O O . ILE A 1 107 ? 12.105 -6.580 -2.222 1.00 91.69 107 ILE A O 1
ATOM 853 N N . LEU A 1 108 ? 10.296 -5.419 -1.584 1.00 90.81 108 LEU A N 1
ATOM 854 C CA . LEU A 1 108 ? 10.403 -4.381 -2.599 1.00 90.81 108 LEU A CA 1
ATOM 855 C C . LEU A 1 108 ? 11.787 -3.726 -2.587 1.00 90.81 108 LEU A C 1
ATOM 857 O O . LEU A 1 108 ? 12.408 -3.635 -3.638 1.00 90.81 108 LEU A O 1
ATOM 861 N N . ALA A 1 109 ? 12.323 -3.346 -1.426 1.00 90.00 109 ALA A N 1
ATOM 862 C CA . ALA A 1 109 ? 13.646 -2.728 -1.317 1.00 90.00 109 ALA A CA 1
ATOM 863 C C . ALA A 1 109 ? 14.774 -3.598 -1.908 1.00 90.00 109 ALA A C 1
ATOM 865 O O . ALA A 1 109 ? 15.704 -3.065 -2.515 1.00 90.00 109 ALA A O 1
ATOM 866 N N . ASN A 1 110 ? 14.670 -4.924 -1.787 1.00 89.50 110 ASN A N 1
ATOM 867 C CA . ASN A 1 110 ? 15.661 -5.855 -2.329 1.00 89.50 110 ASN A CA 1
ATOM 868 C C . ASN A 1 110 ? 15.528 -6.053 -3.849 1.00 89.50 110 ASN A C 1
ATOM 870 O O . ASN A 1 110 ? 16.538 -6.205 -4.535 1.00 89.50 110 ASN A O 1
ATOM 874 N N . TYR A 1 111 ? 14.306 -6.033 -4.393 1.00 88.38 111 TYR A N 1
ATOM 875 C CA . TYR A 1 111 ? 14.055 -6.337 -5.810 1.00 88.38 111 TYR A CA 1
ATOM 876 C C . TYR A 1 111 ? 13.867 -5.103 -6.708 1.00 88.38 111 TYR A C 1
ATOM 878 O O . TYR A 1 111 ? 14.048 -5.202 -7.923 1.00 88.38 111 TYR A O 1
ATOM 886 N N . ILE A 1 112 ? 13.570 -3.928 -6.144 1.00 88.00 112 ILE A N 1
ATOM 887 C CA . ILE A 1 112 ? 13.263 -2.701 -6.897 1.00 88.00 112 ILE A CA 1
ATOM 888 C C . ILE A 1 112 ? 14.414 -2.283 -7.821 1.00 88.00 112 ILE A C 1
ATOM 890 O O . ILE A 1 112 ? 14.173 -1.879 -8.954 1.00 88.00 112 ILE A O 1
ATOM 894 N N . ASN A 1 113 ? 15.669 -2.418 -7.377 1.00 86.50 113 ASN A N 1
ATOM 895 C CA . ASN A 1 113 ? 16.835 -2.055 -8.188 1.00 86.50 113 ASN A CA 1
ATOM 896 C C . ASN A 1 113 ? 16.984 -2.966 -9.407 1.00 86.50 113 ASN A C 1
ATOM 898 O O . ASN A 1 113 ? 17.308 -2.481 -10.490 1.00 86.50 113 ASN A O 1
ATOM 902 N N . SER A 1 114 ? 16.672 -4.256 -9.242 1.00 84.94 114 SER A N 1
ATOM 903 C CA . SER A 1 114 ? 16.620 -5.198 -10.354 1.00 84.94 114 SER A CA 1
ATOM 904 C C . SER A 1 114 ? 15.493 -4.816 -11.309 1.00 84.94 114 SER A C 1
ATOM 906 O O . SER A 1 114 ? 15.773 -4.588 -12.472 1.00 84.94 114 SER A O 1
ATOM 908 N N . TRP A 1 115 ? 14.251 -4.648 -10.848 1.00 85.56 115 TRP A N 1
ATOM 909 C CA . TRP A 1 115 ? 13.118 -4.366 -11.748 1.00 85.56 115 TRP A CA 1
ATOM 910 C C . TRP A 1 115 ? 13.216 -3.024 -12.484 1.00 85.56 115 TRP A C 1
ATOM 912 O O . TRP A 1 115 ? 12.693 -2.882 -13.588 1.00 85.56 115 TRP A O 1
ATOM 922 N N . LEU A 1 116 ? 13.897 -2.039 -11.894 1.00 83.44 116 LEU A N 1
ATOM 923 C CA . LEU A 1 116 ? 14.158 -0.733 -12.508 1.00 83.44 116 LEU A CA 1
ATOM 924 C C . LEU A 1 116 ? 15.339 -0.743 -13.495 1.00 83.44 116 LEU A C 1
ATOM 926 O O . LEU A 1 116 ? 15.673 0.300 -14.066 1.00 83.44 116 LEU A O 1
ATOM 930 N N . GLY A 1 117 ? 15.968 -1.897 -13.718 1.00 80.88 117 GLY A N 1
ATOM 931 C CA . GLY A 1 117 ? 17.040 -2.032 -14.694 1.00 80.88 117 GLY A CA 1
ATOM 932 C C . GLY A 1 117 ? 18.353 -1.372 -14.281 1.00 80.88 117 GLY A C 1
ATOM 933 O O . GLY A 1 117 ? 19.144 -1.048 -15.165 1.00 80.88 117 GLY A O 1
ATOM 934 N N . ARG A 1 118 ? 18.570 -1.126 -12.979 1.00 82.31 118 ARG A N 1
ATOM 935 C CA . ARG A 1 118 ? 19.791 -0.480 -12.472 1.00 82.31 118 ARG A CA 1
ATOM 936 C C . ARG A 1 118 ? 20.965 -1.451 -12.416 1.00 82.31 118 ARG A C 1
ATOM 938 O O . ARG A 1 118 ? 20.779 -2.658 -12.257 1.00 82.31 118 ARG A O 1
ATOM 945 N N . ASP A 1 119 ? 22.172 -0.904 -12.500 1.00 79.44 119 ASP A N 1
ATOM 946 C CA . ASP A 1 119 ? 23.405 -1.668 -12.319 1.00 79.44 119 ASP A CA 1
ATOM 947 C C . ASP A 1 119 ? 23.516 -2.182 -10.865 1.00 79.44 119 ASP A C 1
ATOM 949 O O . ASP A 1 119 ? 23.404 -1.375 -9.932 1.00 79.44 119 ASP A O 1
ATOM 953 N N . PRO A 1 120 ? 23.764 -3.489 -10.638 1.00 78.44 120 PRO A N 1
ATOM 954 C CA . PRO A 1 120 ? 23.972 -4.047 -9.300 1.00 78.44 120 PRO A CA 1
ATOM 955 C C . PRO A 1 120 ? 25.100 -3.371 -8.508 1.00 78.44 120 PRO A C 1
ATOM 957 O O . PRO A 1 120 ? 25.049 -3.333 -7.279 1.00 78.44 120 PRO A O 1
ATOM 960 N N . ASN A 1 121 ? 26.108 -2.826 -9.195 1.00 81.56 121 ASN A N 1
ATOM 961 C CA . ASN A 1 121 ? 27.269 -2.190 -8.572 1.00 81.56 121 ASN A CA 1
ATOM 962 C C . ASN A 1 121 ? 27.030 -0.711 -8.236 1.00 81.56 121 ASN A C 1
ATOM 964 O O . ASN A 1 121 ? 27.762 -0.143 -7.425 1.00 81.56 121 ASN A O 1
ATOM 968 N N . ASN A 1 122 ? 26.023 -0.072 -8.844 1.00 80.50 122 ASN A N 1
ATOM 969 C CA . ASN A 1 122 ? 25.691 1.326 -8.584 1.00 80.50 122 ASN A CA 1
ATOM 970 C C . ASN A 1 122 ? 24.166 1.539 -8.486 1.00 80.50 122 ASN A C 1
ATOM 972 O O . ASN A 1 122 ? 23.505 1.783 -9.503 1.00 80.50 122 ASN A O 1
ATOM 976 N N . PRO A 1 123 ? 23.606 1.544 -7.258 1.00 73.81 123 PRO A N 1
ATOM 977 C CA . PRO A 1 123 ? 22.175 1.752 -7.006 1.00 73.81 123 PRO A CA 1
ATOM 978 C C . PRO A 1 123 ? 21.633 3.109 -7.475 1.00 73.81 123 PRO A C 1
ATOM 980 O O . PRO A 1 123 ? 20.421 3.281 -7.580 1.00 73.81 123 PRO A O 1
ATOM 983 N N . TRP A 1 124 ? 22.517 4.071 -7.747 1.00 79.00 124 TRP A N 1
ATOM 984 C CA . TRP A 1 124 ? 22.176 5.425 -8.189 1.00 79.00 124 TRP A CA 1
ATOM 985 C C . TRP A 1 124 ? 22.342 5.612 -9.704 1.00 79.00 124 TRP A C 1
ATOM 987 O O . TRP A 1 124 ? 22.226 6.730 -10.205 1.00 79.00 124 TRP A O 1
ATOM 997 N N . SER A 1 125 ? 22.621 4.531 -10.440 1.00 75.31 125 SER A N 1
ATOM 998 C CA . SER A 1 125 ? 22.703 4.555 -11.901 1.00 75.31 125 SER A CA 1
ATOM 999 C C . SER A 1 125 ? 21.352 4.906 -12.554 1.00 75.31 125 SER A C 1
ATOM 1001 O O . SER A 1 125 ? 20.287 4.650 -11.972 1.00 75.31 125 SER A O 1
ATOM 1003 N N . PRO A 1 126 ? 21.367 5.497 -13.768 1.00 76.38 126 PRO A N 1
ATOM 1004 C CA . PRO A 1 126 ? 20.152 5.739 -14.540 1.00 76.38 126 PRO A CA 1
ATOM 1005 C C . PRO A 1 126 ? 19.334 4.458 -14.757 1.00 76.38 126 PRO A C 1
ATOM 1007 O O . PRO A 1 126 ? 19.879 3.354 -14.849 1.00 76.38 126 PRO A O 1
ATOM 1010 N N . LEU A 1 127 ? 18.012 4.616 -14.848 1.00 80.56 127 LEU A N 1
ATOM 1011 C CA . LEU A 1 127 ? 17.085 3.515 -15.119 1.00 80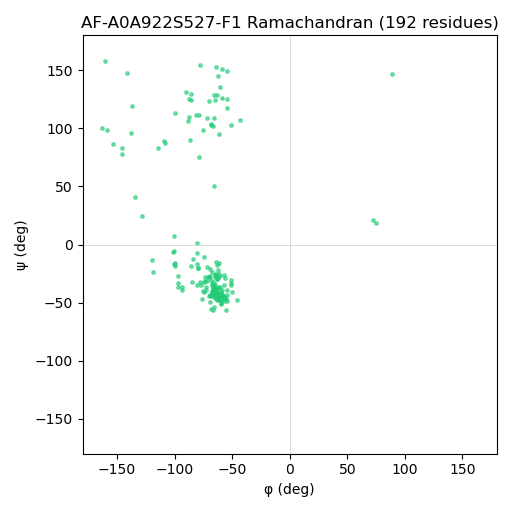.56 127 LEU A CA 1
ATOM 1012 C C . LEU A 1 127 ? 17.357 2.889 -16.491 1.00 80.56 127 LEU A C 1
ATOM 1014 O O . LEU A 1 127 ? 17.678 3.596 -17.445 1.00 80.56 127 LEU A O 1
ATOM 1018 N N . GLY A 1 128 ? 17.175 1.572 -16.597 1.00 73.19 128 GLY A N 1
ATOM 1019 C CA . GLY A 1 128 ? 17.309 0.859 -17.871 1.00 73.19 128 GLY A CA 1
ATOM 1020 C C . GLY A 1 128 ? 18.747 0.655 -18.367 1.00 73.19 128 GLY A C 1
ATOM 1021 O O . GLY A 1 128 ? 18.942 0.406 -19.553 1.00 73.19 128 GLY A O 1
ATOM 1022 N N . THR A 1 129 ? 19.751 0.776 -17.493 1.00 73.62 129 THR A N 1
ATOM 1023 C CA . THR A 1 129 ? 21.177 0.626 -17.838 1.00 73.62 129 THR A CA 1
ATOM 1024 C C . THR A 1 129 ? 21.573 -0.823 -18.114 1.00 73.62 129 THR A C 1
ATOM 1026 O O . THR A 1 129 ? 22.346 -1.073 -19.036 1.00 73.62 129 THR A O 1
ATOM 1029 N N . HIS A 1 130 ? 21.035 -1.778 -17.351 1.00 72.06 130 HIS A N 1
ATOM 1030 C CA . HIS A 1 130 ? 21.347 -3.204 -17.505 1.00 72.06 130 HIS A CA 1
ATOM 1031 C C . HIS A 1 130 ? 20.307 -3.966 -18.349 1.00 72.06 130 HIS A C 1
ATOM 1033 O O . HIS A 1 130 ? 20.648 -4.893 -19.077 1.00 72.06 130 HIS A O 1
ATOM 1039 N N . HIS A 1 131 ? 19.023 -3.616 -18.231 1.00 76.69 131 HIS A N 1
ATOM 1040 C CA . HIS A 1 131 ? 17.902 -4.228 -18.962 1.00 76.69 131 HIS A CA 1
ATOM 1041 C C . HIS A 1 131 ? 16.690 -3.280 -18.955 1.00 76.69 131 HIS A C 1
ATOM 1043 O O . HIS A 1 131 ? 16.631 -2.407 -18.085 1.00 76.69 131 HIS A O 1
ATOM 1049 N N . PRO A 1 132 ? 15.732 -3.402 -19.899 1.00 76.88 132 PRO A N 1
ATOM 1050 C CA . PRO A 1 132 ? 14.523 -2.579 -19.886 1.00 76.88 132 PRO A CA 1
ATOM 1051 C C . PRO A 1 132 ? 13.731 -2.761 -18.584 1.00 76.88 132 PRO A C 1
ATOM 1053 O O . PRO A 1 132 ? 13.767 -3.819 -17.965 1.00 76.88 132 PRO A O 1
ATOM 1056 N N . VAL A 1 133 ? 13.009 -1.713 -18.175 1.00 82.50 133 VAL A N 1
ATOM 1057 C CA . VAL A 1 133 ? 12.253 -1.696 -16.913 1.00 82.50 133 VAL A CA 1
ATOM 1058 C C . VAL A 1 133 ? 11.121 -2.731 -16.934 1.00 82.50 133 VAL A C 1
ATOM 1060 O O . VAL A 1 133 ? 10.222 -2.667 -17.778 1.00 82.50 133 VAL A O 1
ATOM 1063 N N . ASP A 1 134 ? 11.116 -3.628 -15.948 1.00 85.56 134 ASP A N 1
ATOM 1064 C CA . ASP A 1 134 ? 10.112 -4.682 -15.761 1.00 85.56 134 ASP A CA 1
ATOM 1065 C C . ASP A 1 134 ? 8.828 -4.120 -15.119 1.00 85.56 134 ASP A C 1
ATOM 1067 O O . ASP A 1 134 ? 8.530 -4.327 -13.937 1.00 85.56 134 ASP A O 1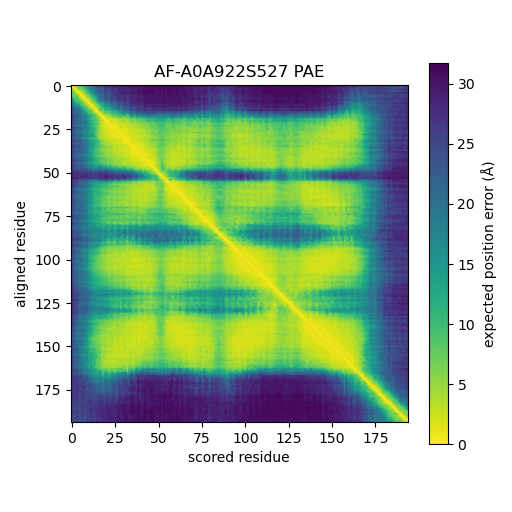
ATOM 1071 N N . ILE A 1 135 ? 8.023 -3.409 -15.910 1.00 85.75 135 ILE A N 1
ATOM 1072 C CA . ILE A 1 135 ? 6.816 -2.719 -15.419 1.00 85.75 135 ILE A CA 1
ATOM 1073 C C . ILE A 1 135 ? 5.785 -3.694 -14.847 1.00 85.75 135 ILE A C 1
ATOM 1075 O O . ILE A 1 135 ? 5.143 -3.381 -13.856 1.00 85.75 135 ILE A O 1
ATOM 1079 N N . ILE A 1 136 ? 5.628 -4.887 -15.427 1.00 87.56 136 ILE A N 1
ATOM 1080 C CA . ILE A 1 136 ? 4.611 -5.853 -14.979 1.00 87.56 136 ILE A CA 1
ATOM 1081 C C . ILE A 1 136 ? 4.882 -6.303 -13.539 1.00 87.56 136 ILE A C 1
ATOM 1083 O O . ILE A 1 136 ? 3.974 -6.297 -12.711 1.00 87.56 136 ILE A O 1
ATOM 1087 N N . ARG A 1 137 ? 6.132 -6.662 -13.220 1.00 89.12 137 ARG A N 1
ATOM 1088 C CA . ARG A 1 137 ? 6.522 -7.100 -11.869 1.00 89.12 137 ARG A CA 1
ATOM 1089 C C . ARG A 1 137 ? 6.372 -5.966 -10.863 1.00 89.12 137 ARG A C 1
ATOM 1091 O O . ARG A 1 137 ? 5.842 -6.180 -9.776 1.00 89.12 137 ARG A O 1
ATOM 1098 N N . LEU A 1 138 ? 6.761 -4.761 -11.276 1.00 89.50 138 LEU A N 1
ATOM 1099 C CA . LEU A 1 138 ? 6.594 -3.542 -10.499 1.00 89.50 138 LEU A CA 1
ATOM 1100 C C . LEU A 1 138 ? 5.113 -3.277 -10.191 1.00 89.50 138 LEU A C 1
ATOM 1102 O O . LEU A 1 138 ? 4.749 -3.105 -9.033 1.00 89.50 138 LEU A O 1
ATOM 1106 N N . THR A 1 139 ? 4.248 -3.318 -11.206 1.00 90.12 139 THR A N 1
ATOM 1107 C CA . THR A 1 139 ? 2.801 -3.139 -11.055 1.00 90.12 139 THR A CA 1
ATOM 1108 C C . THR A 1 139 ? 2.208 -4.195 -10.130 1.00 90.12 139 THR A C 1
ATOM 1110 O O . THR A 1 139 ? 1.425 -3.831 -9.266 1.00 90.12 139 THR A O 1
ATOM 1113 N N . VAL A 1 140 ? 2.585 -5.473 -10.243 1.00 91.69 140 VAL A N 1
ATOM 1114 C CA . VAL A 1 140 ? 2.063 -6.539 -9.364 1.00 91.69 140 VAL A CA 1
ATOM 1115 C C . VAL A 1 140 ? 2.480 -6.331 -7.905 1.00 91.69 140 VAL A C 1
ATOM 1117 O O . VAL A 1 140 ? 1.628 -6.412 -7.021 1.00 91.69 140 VAL A O 1
ATOM 1120 N N . ALA A 1 141 ? 3.752 -6.019 -7.643 1.00 92.00 141 ALA A N 1
ATOM 1121 C CA . ALA A 1 141 ? 4.239 -5.774 -6.283 1.00 92.00 141 ALA A CA 1
ATOM 1122 C C . ALA A 1 141 ? 3.556 -4.547 -5.655 1.00 92.00 141 ALA A C 1
ATOM 1124 O O . ALA A 1 141 ? 2.999 -4.609 -4.560 1.00 92.00 141 ALA A O 1
ATOM 1125 N N . PHE A 1 142 ? 3.498 -3.433 -6.389 1.00 91.12 142 PHE A N 1
ATOM 1126 C CA . PHE A 1 142 ? 2.820 -2.229 -5.914 1.00 91.12 142 PHE A CA 1
ATOM 1127 C C . PHE A 1 142 ? 1.299 -2.400 -5.815 1.00 91.12 142 PHE A C 1
ATOM 1129 O O . PHE A 1 142 ? 0.678 -1.808 -4.933 1.00 91.12 142 PHE A O 1
ATOM 1136 N N . PHE A 1 143 ? 0.683 -3.226 -6.662 1.00 92.31 143 PHE A N 1
ATOM 1137 C CA . PHE A 1 143 ? -0.728 -3.593 -6.544 1.00 92.31 143 PHE A CA 1
ATOM 1138 C C . PHE A 1 143 ? -0.983 -4.367 -5.244 1.00 92.31 143 PHE A C 1
ATOM 1140 O O . PHE A 1 143 ? -1.930 -4.055 -4.525 1.00 92.31 143 PHE A O 1
ATOM 1147 N N . GLY A 1 144 ? -0.109 -5.312 -4.884 1.00 91.88 144 GLY A N 1
ATOM 1148 C CA . GLY A 1 144 ? -0.154 -5.988 -3.583 1.00 91.88 144 GLY A CA 1
ATOM 1149 C C . GLY A 1 144 ? 0.010 -5.009 -2.416 1.00 91.88 144 GLY A C 1
ATOM 1150 O O . GLY A 1 144 ? -0.808 -4.994 -1.493 1.00 91.88 144 GLY A O 1
ATOM 1151 N N . LEU A 1 145 ? 1.009 -4.126 -2.497 1.00 92.31 145 LEU A N 1
ATOM 1152 C CA . LEU A 1 145 ? 1.274 -3.094 -1.492 1.00 92.31 145 LEU A CA 1
ATOM 1153 C C . LEU A 1 145 ? 0.072 -2.156 -1.282 1.00 92.31 145 LEU A C 1
ATOM 1155 O O . LEU A 1 145 ? -0.313 -1.883 -0.147 1.00 92.31 145 LEU A O 1
ATOM 1159 N N . THR A 1 146 ? -0.542 -1.674 -2.363 1.00 91.19 146 THR A N 1
ATOM 1160 C CA . THR A 1 146 ? -1.704 -0.767 -2.314 1.00 91.19 146 THR A CA 1
ATOM 1161 C C . THR A 1 146 ? -2.991 -1.468 -1.913 1.00 91.19 146 THR A C 1
ATOM 1163 O O . THR A 1 146 ? -3.815 -0.866 -1.231 1.00 91.19 146 THR A O 1
ATOM 1166 N N . PHE A 1 147 ? -3.155 -2.746 -2.252 1.00 91.06 147 PHE A N 1
ATOM 1167 C CA . PHE A 1 147 ? -4.249 -3.569 -1.745 1.00 91.06 147 PHE A CA 1
ATOM 1168 C C . PHE A 1 147 ? -4.169 -3.745 -0.220 1.00 91.06 147 PHE A C 1
ATOM 1170 O O . PHE A 1 147 ? -5.163 -3.551 0.490 1.00 91.06 147 PHE A O 1
ATOM 1177 N N . LEU A 1 148 ? -2.976 -4.037 0.306 1.00 91.00 148 LEU A N 1
ATOM 1178 C CA . LEU A 1 148 ? -2.736 -4.104 1.749 1.00 91.00 148 LEU A CA 1
ATOM 1179 C C . LEU A 1 148 ? -2.916 -2.734 2.419 1.00 91.00 148 LEU A C 1
ATOM 1181 O O . LEU A 1 148 ? -3.548 -2.652 3.473 1.00 91.00 148 LEU A O 1
ATOM 1185 N N . ALA A 1 149 ? -2.428 -1.659 1.794 1.00 90.88 149 ALA A N 1
ATOM 1186 C CA . ALA A 1 149 ? -2.610 -0.295 2.287 1.00 90.88 149 ALA A CA 1
ATOM 1187 C C . ALA A 1 149 ? -4.093 0.102 2.336 1.00 90.88 149 ALA A C 1
ATOM 1189 O O . ALA A 1 149 ? -4.545 0.624 3.349 1.00 90.88 149 ALA A O 1
ATOM 1190 N N . ALA A 1 150 ? -4.877 -0.215 1.302 1.00 90.62 150 ALA A N 1
ATOM 1191 C CA . ALA A 1 150 ? -6.316 0.049 1.269 1.00 90.62 150 ALA A CA 1
ATOM 1192 C C . ALA A 1 150 ? -7.084 -0.770 2.326 1.00 90.62 150 ALA A C 1
ATOM 1194 O O . ALA A 1 150 ? -8.025 -0.271 2.939 1.00 90.62 150 ALA A O 1
ATOM 1195 N N . THR A 1 151 ? -6.659 -2.008 2.592 1.00 89.50 151 THR A N 1
ATOM 1196 C CA . THR A 1 151 ? -7.190 -2.843 3.689 1.00 89.50 151 THR A CA 1
ATOM 1197 C C . THR A 1 151 ? -6.902 -2.210 5.053 1.00 89.50 151 THR A C 1
ATOM 1199 O O . THR A 1 151 ? -7.775 -2.164 5.923 1.00 89.50 151 THR A O 1
ATOM 1202 N N . GLN A 1 152 ? -5.690 -1.685 5.239 1.00 89.25 152 GLN A N 1
ATOM 1203 C CA . GLN A 1 152 ? -5.306 -0.993 6.463 1.00 89.25 152 GLN A CA 1
ATOM 1204 C C . GLN A 1 152 ? -6.068 0.325 6.649 1.00 89.25 152 GLN A C 1
ATOM 1206 O O . GLN A 1 152 ? -6.500 0.614 7.761 1.00 89.25 152 GLN A O 1
ATOM 1211 N N . ASP A 1 153 ? -6.242 1.100 5.579 1.00 89.38 153 ASP A N 1
ATOM 1212 C CA . ASP A 1 153 ? -6.978 2.368 5.556 1.00 89.38 153 ASP A CA 1
ATOM 1213 C C . ASP A 1 153 ? -8.402 2.192 6.106 1.00 89.38 153 ASP A C 1
ATOM 1215 O O . ASP A 1 153 ? -8.774 2.851 7.072 1.00 89.38 153 ASP A O 1
ATOM 1219 N N . ILE A 1 154 ? -9.139 1.177 5.630 1.00 87.81 154 ILE A N 1
ATOM 1220 C CA . ILE A 1 154 ? -10.479 0.831 6.147 1.00 87.81 154 ILE A CA 1
ATOM 1221 C C . ILE A 1 154 ? -10.445 0.545 7.659 1.00 87.81 154 ILE A C 1
ATOM 1223 O O . ILE A 1 154 ? -11.301 1.014 8.414 1.00 87.81 154 ILE A O 1
ATOM 1227 N N . ALA A 1 155 ? -9.459 -0.231 8.122 1.00 86.06 155 ALA A N 1
ATOM 1228 C CA . ALA A 1 155 ? -9.346 -0.598 9.532 1.00 86.06 155 ALA A CA 1
ATOM 1229 C C . ALA A 1 155 ? -9.006 0.611 10.427 1.00 86.06 155 ALA A C 1
ATOM 1231 O O . ALA A 1 155 ? -9.549 0.733 11.534 1.00 86.06 155 ALA A O 1
ATOM 1232 N N . VAL A 1 156 ? -8.125 1.501 9.956 1.00 85.38 156 VAL A N 1
ATOM 1233 C CA . VAL A 1 156 ? -7.723 2.730 10.657 1.00 85.38 156 VAL A CA 1
ATOM 1234 C C . VAL A 1 156 ? -8.876 3.734 10.685 1.00 85.38 156 VAL A C 1
ATOM 1236 O O . VAL A 1 156 ? -9.192 4.229 11.768 1.00 85.38 156 VAL A O 1
ATOM 1239 N N . ASP A 1 157 ? -9.577 3.938 9.567 1.00 86.50 157 ASP A N 1
ATOM 1240 C CA . ASP A 1 157 ? -10.767 4.796 9.470 1.00 86.50 157 ASP A CA 1
ATOM 1241 C C . ASP A 1 157 ? -11.872 4.328 10.425 1.00 86.50 157 ASP A C 1
ATOM 1243 O O . ASP A 1 157 ? -12.428 5.106 11.213 1.00 86.50 157 ASP A O 1
ATOM 1247 N N . GLY A 1 158 ? -12.146 3.020 10.434 1.00 82.06 158 GLY A N 1
ATOM 1248 C CA . GLY A 1 158 ? -13.088 2.420 11.369 1.00 82.06 158 GLY A CA 1
ATOM 1249 C C . GLY A 1 158 ? -12.685 2.698 12.818 1.00 82.06 158 GLY A C 1
ATOM 1250 O O . GLY A 1 158 ? -13.522 3.105 13.633 1.00 82.06 158 GLY A O 1
ATOM 1251 N N . TRP A 1 159 ? -11.406 2.520 13.162 1.00 81.75 159 TRP A N 1
ATOM 1252 C CA . TRP A 1 159 ? -10.888 2.784 14.506 1.00 81.75 159 TRP A CA 1
ATOM 1253 C C . TRP A 1 159 ? -10.963 4.269 14.898 1.00 81.75 159 TRP A C 1
ATOM 1255 O O . TRP A 1 159 ? -11.420 4.564 16.012 1.00 81.75 159 TRP A O 1
ATOM 1265 N N . ALA A 1 160 ? -10.644 5.186 13.982 1.00 82.94 160 ALA A N 1
ATOM 1266 C CA . ALA A 1 160 ? -10.734 6.631 14.179 1.00 82.94 160 ALA A CA 1
ATOM 1267 C C . ALA A 1 160 ? -12.146 7.062 14.591 1.00 82.94 160 ALA A C 1
ATOM 1269 O O . ALA A 1 160 ? -12.317 7.749 15.603 1.00 82.94 160 ALA A O 1
ATOM 1270 N N . ILE A 1 161 ? -13.173 6.552 13.902 1.00 79.56 161 ILE A N 1
ATOM 1271 C CA . ILE A 1 161 ? -14.576 6.853 14.218 1.00 79.56 161 ILE A CA 1
ATOM 1272 C C . ILE A 1 161 ? -14.951 6.395 15.635 1.00 79.56 161 ILE A C 1
ATOM 1274 O O . ILE A 1 161 ? -15.672 7.110 16.321 1.00 79.56 161 ILE A O 1
ATOM 1278 N N . SER A 1 162 ? -14.453 5.253 16.137 1.00 75.69 162 SER A N 1
ATOM 1279 C CA . SER A 1 162 ? -14.763 4.847 17.529 1.00 75.69 162 SER A CA 1
ATOM 1280 C C . SER A 1 162 ? -14.103 5.689 18.604 1.00 75.69 162 SER A C 1
ATOM 1282 O O . SER A 1 162 ? -14.596 5.722 19.734 1.00 75.69 162 SER A O 1
ATOM 1284 N N . ILE A 1 163 ? -12.951 6.276 18.297 1.00 73.25 163 ILE A N 1
ATOM 1285 C CA . ILE A 1 163 ? -12.267 7.174 19.222 1.00 73.25 163 ILE A CA 1
ATOM 1286 C C . ILE A 1 163 ? -13.003 8.511 19.202 1.00 73.25 163 ILE A C 1
ATOM 1288 O O . ILE A 1 163 ? -13.405 9.011 20.250 1.00 73.25 163 ILE A O 1
ATOM 1292 N N . LEU A 1 164 ? -13.310 9.023 18.008 1.00 67.19 164 LEU A N 1
ATOM 1293 C CA . LEU A 1 164 ? -14.021 10.285 17.859 1.00 67.19 164 LEU A CA 1
ATOM 1294 C C . LEU A 1 164 ? -15.464 10.216 18.377 1.00 67.19 164 LEU A C 1
ATOM 1296 O O . LEU A 1 164 ? -15.898 11.145 19.042 1.00 67.19 164 LEU A O 1
ATOM 1300 N N . SER A 1 165 ? -16.197 9.115 18.192 1.00 63.25 165 SER A N 1
ATOM 1301 C CA . SER A 1 165 ? -17.573 8.981 18.702 1.00 63.25 165 SER A CA 1
ATOM 1302 C C . SER A 1 165 ? -17.655 9.010 20.232 1.00 63.25 165 SER A C 1
ATOM 1304 O O . SER A 1 165 ? -18.690 9.370 20.788 1.00 63.25 165 SER A O 1
ATOM 1306 N N . LYS A 1 166 ? -16.583 8.615 20.932 1.00 62.12 166 LYS A N 1
ATOM 1307 C CA . LYS A 1 166 ? -16.496 8.714 22.398 1.00 62.12 166 LYS A CA 1
ATOM 1308 C C . LYS A 1 166 ? -16.182 10.140 22.855 1.00 62.12 166 LYS A C 1
ATOM 1310 O O . LYS A 1 166 ? -16.685 10.557 23.894 1.00 62.12 166 LYS A O 1
ATOM 1315 N N . ASN A 1 167 ? -15.419 10.880 22.050 1.00 57.31 167 ASN A N 1
ATOM 1316 C CA . ASN A 1 167 ? -14.870 12.192 22.403 1.00 57.31 167 ASN A CA 1
ATOM 1317 C C . ASN A 1 167 ? -15.760 13.360 21.935 1.00 57.31 167 ASN A C 1
ATOM 1319 O O . ASN A 1 167 ? -15.925 14.353 22.639 1.00 57.31 167 ASN A O 1
ATOM 1323 N N . MET A 1 168 ? -16.389 13.240 20.764 1.00 49.88 168 MET A N 1
ATOM 1324 C CA . MET A 1 168 ? -17.216 14.278 20.131 1.00 49.88 168 MET A CA 1
ATOM 1325 C C . MET A 1 168 ? -18.561 14.482 20.842 1.00 49.88 168 MET A C 1
ATOM 1327 O O . MET A 1 168 ? -19.135 15.563 20.753 1.00 49.88 168 MET A O 1
ATOM 1331 N N . ALA A 1 169 ? -19.012 13.502 21.635 1.00 50.38 169 ALA A N 1
ATOM 1332 C CA . ALA A 1 169 ? -20.126 13.679 22.570 1.00 50.38 169 ALA A CA 1
ATOM 1333 C C . ALA A 1 169 ? -19.825 14.707 23.685 1.00 50.38 169 ALA A C 1
ATOM 1335 O O . ALA A 1 169 ? -20.748 15.151 24.361 1.00 50.38 169 ALA A O 1
ATOM 1336 N N . LEU A 1 170 ? -18.555 15.088 23.882 1.00 51.81 170 LEU A N 1
ATOM 1337 C CA . LEU A 1 170 ? -18.128 16.075 24.879 1.00 51.81 170 LEU A CA 1
ATOM 1338 C C . LEU A 1 170 ? -17.435 17.309 24.275 1.00 51.81 170 LEU A C 1
ATOM 1340 O O . LEU A 1 170 ? -17.436 18.359 24.908 1.00 51.81 170 LEU A O 1
ATOM 1344 N N . ALA A 1 171 ? -16.860 17.214 23.071 1.00 51.25 171 ALA A N 1
ATOM 1345 C CA . ALA A 1 171 ? -16.000 18.269 22.522 1.00 51.25 171 ALA A CA 1
ATOM 1346 C C . ALA A 1 171 ? -16.671 19.226 21.516 1.00 51.25 171 ALA A C 1
ATOM 1348 O O . ALA A 1 171 ? -16.120 20.296 21.256 1.00 51.25 171 ALA A O 1
ATOM 1349 N N . LEU A 1 172 ? -17.843 18.896 20.953 1.00 49.41 172 LEU A N 1
ATOM 1350 C CA . LEU A 1 172 ? -18.442 19.741 19.907 1.00 49.41 172 LEU A CA 1
ATOM 1351 C C . LEU A 1 172 ? -19.021 21.087 20.394 1.00 49.41 172 LEU A C 1
ATOM 1353 O O . LEU A 1 172 ? -18.926 22.050 19.638 1.00 49.41 172 LEU A O 1
ATOM 1357 N N . PRO A 1 173 ? -19.553 21.232 21.626 1.00 50.59 173 PRO A N 1
ATOM 1358 C CA . PRO A 1 173 ? -19.998 22.548 22.089 1.00 50.59 173 PRO A CA 1
ATOM 1359 C C . PRO A 1 173 ? -18.858 23.448 22.590 1.00 50.59 173 PRO A C 1
ATOM 1361 O O . PRO A 1 173 ? -19.040 24.657 22.665 1.00 50.59 173 PRO A O 1
ATOM 1364 N N . ILE A 1 174 ? -17.694 22.890 22.953 1.00 48.47 174 ILE A N 1
ATOM 1365 C CA . ILE A 1 174 ? -16.680 23.625 23.734 1.00 48.47 174 ILE A CA 1
ATOM 1366 C C . ILE A 1 174 ? -15.569 24.232 22.860 1.00 48.47 174 ILE A C 1
ATOM 1368 O O . ILE A 1 174 ? -15.029 25.266 23.228 1.00 48.47 174 ILE A O 1
ATOM 1372 N N . LEU A 1 175 ? -15.245 23.668 21.687 1.00 48.53 175 LEU A N 1
ATOM 1373 C CA . LEU A 1 175 ? -14.144 24.189 20.851 1.00 48.53 175 LEU A CA 1
ATOM 1374 C C . LEU A 1 175 ? -14.566 25.056 19.654 1.00 48.53 175 LEU A C 1
ATOM 1376 O O . LEU A 1 175 ? -13.698 25.634 19.009 1.00 48.53 175 LEU A O 1
ATOM 1380 N N . VAL A 1 176 ? -15.864 25.185 19.362 1.00 51.59 176 VAL A N 1
ATOM 1381 C CA . VAL A 1 176 ? -16.346 26.008 18.229 1.00 51.59 176 VAL A CA 1
ATOM 1382 C C . VAL A 1 176 ? -17.276 27.151 18.671 1.00 51.59 176 VAL A C 1
ATOM 1384 O O . VAL A 1 176 ? -17.490 28.079 17.898 1.00 51.59 176 VAL A O 1
ATOM 1387 N N . PHE A 1 177 ? -17.782 27.155 19.916 1.00 45.53 177 PHE A N 1
ATOM 1388 C CA . PHE A 1 177 ? -18.834 28.091 20.355 1.00 45.53 177 PHE A CA 1
ATOM 1389 C C . PHE A 1 177 ? -18.574 28.885 21.647 1.00 45.53 177 PHE A C 1
ATOM 1391 O O . PHE A 1 177 ? -19.519 29.392 22.245 1.00 45.53 177 PHE A O 1
ATOM 1398 N N . THR A 1 178 ? -17.321 29.101 22.053 1.00 41.84 178 THR A N 1
ATOM 1399 C CA . THR A 1 178 ? -17.006 30.212 22.972 1.00 41.84 178 THR A CA 1
ATOM 1400 C C . THR A 1 178 ? -16.117 31.243 22.279 1.00 41.84 178 THR A C 1
ATOM 1402 O O . THR A 1 178 ? -14.899 31.230 22.468 1.00 41.84 178 THR A O 1
ATOM 1405 N N . PRO A 1 179 ? -16.686 32.175 21.491 1.00 41.06 179 PRO A N 1
ATOM 1406 C CA . PRO A 1 179 ? -16.172 33.530 21.551 1.00 41.06 179 PRO A CA 1
ATOM 1407 C C . PRO A 1 179 ? -16.362 34.009 22.996 1.00 41.06 179 PRO A C 1
ATOM 1409 O O . PRO A 1 179 ? -17.396 33.769 23.616 1.00 41.06 179 PRO A O 1
ATOM 1412 N N . THR A 1 180 ? -15.338 34.637 23.548 1.00 48.44 180 THR A N 1
ATOM 1413 C CA . THR A 1 180 ? -15.382 35.377 24.809 1.00 48.44 180 THR A CA 1
ATOM 1414 C C . THR A 1 180 ? -16.649 36.235 24.893 1.00 48.44 180 THR A C 1
ATOM 1416 O O . THR A 1 180 ? -16.755 37.246 24.199 1.00 48.44 180 THR A O 1
ATOM 1419 N N . PHE A 1 181 ? -17.610 35.844 25.724 1.00 38.28 181 PHE A N 1
ATOM 1420 C CA . PHE A 1 181 ? -18.709 36.713 26.128 1.00 38.28 181 PHE A CA 1
ATOM 1421 C C . PHE A 1 181 ? -19.067 36.375 27.574 1.00 38.28 181 PHE A C 1
ATOM 1423 O O . PHE A 1 181 ? -19.956 35.574 27.845 1.00 38.28 181 PHE A O 1
ATOM 1430 N N . ASP A 1 182 ? -18.319 36.965 28.502 1.00 38.62 182 ASP A N 1
ATOM 1431 C CA . ASP A 1 182 ? -18.732 37.081 29.896 1.00 38.62 182 ASP A CA 1
ATOM 1432 C C . ASP A 1 182 ? -19.692 38.277 30.010 1.00 38.62 182 ASP A C 1
ATOM 1434 O O . ASP A 1 182 ? -19.247 39.420 29.872 1.00 38.62 182 ASP A O 1
ATOM 1438 N N . PRO A 1 183 ? -20.994 38.094 30.288 1.00 43.62 183 PRO A N 1
ATOM 1439 C CA . PRO A 1 183 ? -21.774 39.143 30.919 1.00 43.62 183 PRO A CA 1
ATOM 1440 C C . PRO A 1 183 ? -21.647 39.014 32.449 1.00 43.62 183 PRO A C 1
ATOM 1442 O O . PRO A 1 183 ? -21.973 37.961 33.006 1.00 43.62 183 PRO A O 1
ATOM 1445 N N . PRO A 1 184 ? -21.227 40.063 33.178 1.00 40.44 184 PRO A N 1
ATOM 1446 C CA . PRO A 1 184 ? -21.290 40.052 34.630 1.00 40.44 184 PRO A CA 1
ATOM 1447 C C . PRO A 1 184 ? -22.747 40.260 35.061 1.00 40.44 184 PRO A C 1
ATOM 1449 O O . PRO A 1 184 ? -23.235 41.384 35.124 1.00 40.44 184 PRO A O 1
ATOM 1452 N N . CYS A 1 185 ? -23.454 39.178 35.382 1.00 42.12 185 CYS A N 1
ATOM 1453 C CA . CYS A 1 185 ? -24.722 39.254 36.107 1.00 42.12 185 CYS A CA 1
ATOM 1454 C C . CYS A 1 185 ? -24.518 38.743 37.535 1.00 42.12 185 CYS A C 1
ATOM 1456 O O . CYS A 1 185 ? -24.721 37.569 37.827 1.00 42.12 185 CYS A O 1
ATOM 1458 N N . SER A 1 186 ? -24.120 39.643 38.436 1.00 40.22 186 SER A N 1
ATOM 1459 C CA . SER A 1 186 ? -24.370 39.476 39.869 1.00 40.22 186 SER A CA 1
ATOM 1460 C C . SER A 1 186 ? -24.429 40.836 40.569 1.00 40.22 186 SER A C 1
ATOM 1462 O O . SER A 1 186 ? -23.444 41.337 41.099 1.00 40.22 186 SER A O 1
ATOM 1464 N N . SER A 1 187 ? -25.616 41.439 40.568 1.00 39.75 187 SER A N 1
ATOM 1465 C CA . SER A 1 187 ? -26.056 42.336 41.640 1.00 39.75 187 SER A CA 1
ATOM 1466 C C . SER A 1 187 ? -27.562 42.159 41.822 1.00 39.75 187 SER A C 1
ATOM 1468 O O . SER A 1 187 ? -28.389 42.920 41.327 1.00 39.75 187 SER A O 1
ATOM 1470 N N . MET A 1 188 ? -27.891 41.062 42.495 1.00 43.62 188 MET A N 1
ATOM 1471 C CA . MET A 1 188 ? -29.185 40.756 43.085 1.00 43.62 188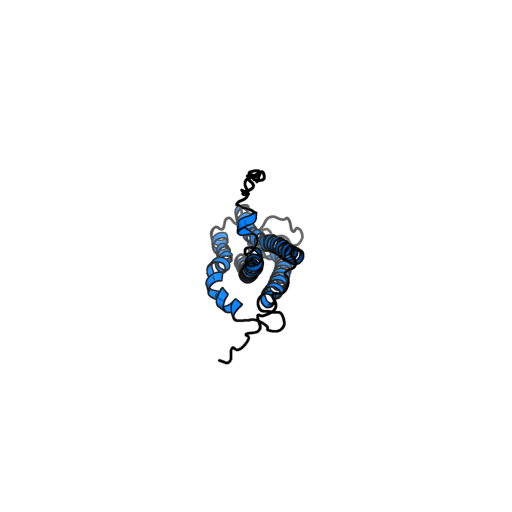 MET A CA 1
ATOM 1472 C C . MET A 1 188 ? -29.298 41.522 44.407 1.00 43.62 188 MET A C 1
ATOM 1474 O O . MET A 1 188 ? -28.588 41.177 45.341 1.00 43.62 188 MET A O 1
ATOM 1478 N N . MET A 1 189 ? -30.168 42.531 44.502 1.00 39.53 189 MET A N 1
ATOM 1479 C CA . MET A 1 189 ? -30.706 43.032 45.778 1.00 39.53 189 MET A CA 1
ATOM 1480 C C . MET A 1 189 ? -32.018 43.793 45.537 1.00 39.53 189 MET A C 1
ATOM 1482 O O . MET A 1 189 ? -32.005 44.975 45.216 1.00 39.53 189 MET A O 1
ATOM 1486 N N . LEU A 1 190 ? -33.153 43.126 45.750 1.00 39.53 190 LEU A N 1
ATOM 1487 C CA . LEU A 1 190 ? -34.338 43.759 46.330 1.00 39.53 190 LEU A CA 1
ATOM 1488 C C . LEU A 1 190 ? -34.935 42.784 47.357 1.00 39.53 190 LEU A C 1
ATOM 1490 O O . LEU A 1 190 ? -35.271 41.660 46.983 1.00 39.53 190 LEU A O 1
ATOM 1494 N N . PRO A 1 191 ? -35.026 43.164 48.644 1.00 51.56 191 PRO A N 1
ATOM 1495 C CA . PRO A 1 191 ? -35.738 42.391 49.649 1.00 51.56 191 PRO A CA 1
ATOM 1496 C C . PRO A 1 191 ? -37.229 42.756 49.654 1.00 51.56 191 PRO A C 1
ATOM 1498 O O . PRO A 1 191 ? -37.599 43.923 49.761 1.00 51.56 191 PRO A O 1
ATOM 1501 N N . GLU A 1 192 ? -38.080 41.737 49.592 1.00 40.59 192 GLU A N 1
ATOM 1502 C CA . GLU A 1 192 ? -39.502 41.819 49.918 1.00 40.59 192 GLU A CA 1
ATOM 1503 C C . GLU A 1 192 ? -39.669 41.564 51.426 1.00 40.59 192 GLU A C 1
ATOM 1505 O O . GLU A 1 192 ? -39.424 40.458 51.912 1.00 40.59 192 GLU A O 1
ATOM 1510 N N . LYS A 1 193 ? -40.022 42.612 52.179 1.00 44.12 193 LYS A N 1
ATOM 1511 C CA . LYS A 1 193 ? -40.630 42.521 53.516 1.00 44.12 193 LYS A CA 1
ATOM 1512 C C . LYS A 1 193 ? -41.264 43.863 53.890 1.00 44.12 193 LYS A C 1
ATOM 1514 O O . LYS A 1 193 ? -40.543 44.756 54.331 1.00 44.12 193 LYS A O 1
ATOM 1519 N N . ILE A 1 194 ? -42.587 43.960 53.747 1.00 45.66 194 ILE A N 1
ATOM 1520 C CA . ILE A 1 194 ? -43.512 44.570 54.722 1.00 45.66 194 ILE A CA 1
ATOM 1521 C C . ILE A 1 194 ? -44.769 43.706 54.718 1.00 45.66 194 ILE A C 1
ATOM 1523 O O . ILE A 1 194 ? -45.317 43.509 53.613 1.00 45.66 194 ILE A O 1
#

pLDDT: mean 73.14, std 17.19, range [37.81, 93.19]

Secondary structure (DSSP, 8-state):
-------PPP-----HHHHHHHHHHHHHHHHHHHHHHHHHHHHHHHHHT-GGG--HHHHHHHGGGGHHHHHHHHHHHHHHH---TTT-TTHHHHHHHHHHHHHHHHHHHHHHHHHTT--TT-TTSPTTSSS---HHHHHHHHHHHHHHHHHHHHHHHHHHHHHHHHHHHHHTTTTTS-----------------

Foldseek 3Di:
DDDDPPPDPDDPDDDPVVLVVLVVVLVVVVVVLVVLVVVLVVVLVLQCVAPVRVPPVLSVLSVVLCVLLVCLVVCLVVLQVDADPPCDSLRRLQVVLVVVLVVLVVVCVVCVQVQQCHDPVDSPDRGQPRHHHNSVVVSVSSSSNSNSSSSNVSSSVVSVCVSCVVVVVPPVCPPPPDDDDDDDPDDDDDDDDD

=== Feature glossary ===
Reading guide. The protein is described through the following features:

Foldseek 3Di. A 3Di character summarizes, for each residue, the relative orientation of the Cα frame of its nearest spatial neighbor. Because it encodes fold topology rather than chemistry, 3Di alignments detect remote structural similarity that sequence alignment misses.

Contact-map, Ramachandran, and PAE plots. Plot images: a contact map (which residues are close in 3D, as an N×N binary image), a Ramachandran scatter (backbone torsion angles, revealing secondary-structure composition at a glance), and — for AlphaFold structures — a PAE heatmap (pairwise prediction confidence).

Radius of gyration, Cα contacts, bounding box. Radius of gyration (Rg) is the root-mean-square distance of Cα atoms from their centroid — a single number for overall size and compactness. A globular domain of N residues has Rg ≈ 2.2·N^0.38 Å; an extended or disordered chain has a much larger Rg. The Cα contact count is the number of residue pairs whose Cα atoms are within 8 Å and are more than four positions apart in sequence — a standard proxy for tertiary packing density. The bounding box is the smallest axis-aligned box enclosing all Cα atoms.

Secondary structure (8-state, DSSP). Eight-state secondary structure (DSSP): H is the canonical α-helix, G the tighter 3₁₀-helix, I the wider π-helix; E/B are β-structure, T and S are turns and bends, and '-' is everything else. DSSP derives these from the pattern of main-chain N–H···O=C hydrogen bonds, not from the sequence.

B-factor. B-factor (Debye–Waller factor) reflects atomic displacement in the crystal lattice. It is an experimental observable (units Å²), not a prediction; low values mean the atom is pinned down, high values mean it moves or is heterogeneous across the crystal.

pLDDT. pLDDT is the predicted lDDT-Cα score: AlphaFold's confidence that the local environment of each residue (all inter-atomic distances within 15 Å) is correctly placed. It is a per-residue number between 0 and 100, with higher meaning more reliable.

Nearest PDB structures. Nearest PDB neighbors are the top structural matches found by Foldseek when searching this structure against the entire Protein Data Bank. Each hit reports a TM-score (0 to 1; >0.5 almost always implies the same fold) and an E-value. These are *structural* homologs — they may share no detectable sequence similarity.

Solvent-accessible surface area. Accessible surface area quantifies burial. A residue with SASA near zero is packed into the hydrophobic core; one with SASA >100 Å² sits on the surface. Computed here via the Shrake–Rupley numerical algorithm with a 1.4 Å probe.

Rendered structure images. Structure images are PyMOL renders from six orthogonal camera directions. Cartoon representation draws helices as coils and strands as arrows; sticks shows the backbone as bonds; surface shows the solvent-excluded envelope. Rainbow coloring maps sequence position to hue (blue→red, N→C); chain coloring assigns a distinct color per polypeptide.

Backbone torsions (φ/ψ). φ (phi) and ψ (psi) are the two rotatable backbone dihedrals per residue: φ is the C(i-1)–N–Cα–C torsion, ψ is the N–Cα–C–N(i+1) torsion, both in degrees on (−180°, 180°]. α-helical residues cluster near (−60°, −45°); β-strand residues near (−120°, +130°). A Ramachandran plot is simply a scatter of (φ, ψ) for every residue.

Predicted aligned error. Predicted Aligned Error (PAE) is an AlphaFold confidence matrix: entry (i, j) is the expected error in the position of residue j, in ångströms, when the prediction is superimposed on the true structure at residue i. Low PAE within a block of residues means that block is internally rigid and well-predicted; high PAE between two blocks means their relative placement is uncertain even if each block individually is confident.

mmCIF coordinates. Structure coordinates are given as an mmCIF _atom_site loop: one row per atom with element, residue name, chain id, sequence number, and x/y/z position in Å. Only the four main-chain atoms per residue are included here; side chains are omitted to keep the record compact.

InterPro / GO / CATH / organism. Database cross-references. InterPro integrates a dozen domain/family signature databases into unified entries with residue-range hits. GO terms attach function/process/location labels with evidence codes. CATH codes position the fold in a four-level structural taxonomy. Organism is the NCBI-taxonomy species name.

Secondary structure (3-state, P-SEA). SS3 is a coarse helix/strand/coil call (letters a/b/c) made by the P-SEA algorithm from inter-Cα distances and dihedrals. It is less detailed than DSSP but needs only Cα positions.

Sequence. Sequence gives the chain of amino acids in standard one-letter code (A=alanine, C=cysteine, …, Y=tyrosine), read N→C. It is the only feature that is directly encoded by the gene; all structural features are derived from the folded form of this sequence.